Protein AF-A0A316UK59-F1 (afdb_monomer)

Organism: NCBI:txid1569628

Foldseek 3Di:
DDDDDDDDDDDPDDPPPPVVVVVVVVVVVVVVVVVVVVVVVVVVVVVPPPPPVPPPPPPDDPDDPPDPPVVVVVCPPPNDDLVPDDPVVNVVVVVVVVVVVVVVVVPCPPPVPPVVVVVVVVVVVVVVVVVVVVVVVVVVVVVVVVVVLVVVLVVVVVVVVVLVVLLVVLVVLCVVLLVCLPDLDADAPLSNSDLFRPDDPPDDDDLDLVRNCCNLVVDPPPPPPSNPVVVVVVVVVVVVVVVVVDPDDDPPDDDVSVVSLVVQLVCLVLVPVCPRSSLVSHPPPDDRNVVVNVSSVSNNVSSVVVVVVVVVVVVVD

Mean predicted aligned error: 16.03 Å

Structure (mmCIF, N/CA/C/O backbone):
data_AF-A0A316UK59-F1
#
_entry.id   AF-A0A316UK59-F1
#
loop_
_atom_site.group_PDB
_atom_site.id
_atom_site.type_symbol
_atom_site.label_atom_id
_atom_site.label_alt_id
_atom_site.label_comp_id
_atom_site.label_asym_id
_atom_site.label_entity_id
_atom_site.label_seq_id
_atom_site.pdbx_PDB_ins_code
_atom_site.Cartn_x
_atom_site.Cartn_y
_atom_site.Cartn_z
_atom_site.occupancy
_atom_site.B_iso_or_equiv
_atom_site.auth_seq_id
_atom_site.auth_comp_id
_atom_site.auth_asym_id
_atom_site.auth_atom_id
_atom_site.pdbx_PDB_model_num
ATOM 1 N N . MET A 1 1 ? -27.778 58.509 24.818 1.00 43.69 1 MET A N 1
ATOM 2 C CA . MET A 1 1 ? -26.497 58.123 24.191 1.00 43.69 1 MET A CA 1
ATOM 3 C C . MET A 1 1 ? -26.645 56.692 23.715 1.00 43.69 1 MET A C 1
ATOM 5 O O . MET A 1 1 ? -26.767 55.806 24.546 1.00 43.69 1 MET A O 1
ATOM 9 N N . ALA A 1 2 ? -26.766 56.503 22.404 1.00 38.41 2 ALA A N 1
ATOM 10 C CA . ALA A 1 2 ? -26.941 55.204 21.762 1.00 38.41 2 ALA A CA 1
ATOM 11 C C . ALA A 1 2 ? -25.677 54.894 20.944 1.00 38.41 2 ALA A C 1
ATOM 13 O O . ALA A 1 2 ? -25.199 55.801 20.259 1.00 38.41 2 ALA A O 1
ATOM 14 N N . PRO A 1 3 ? -25.123 53.672 20.998 1.00 61.72 3 PRO A N 1
ATOM 15 C CA . PRO A 1 3 ? -24.077 53.264 20.075 1.00 61.72 3 PRO A CA 1
ATOM 16 C C . PRO A 1 3 ? -24.707 52.750 18.774 1.00 61.72 3 PRO A C 1
ATOM 18 O O . PRO A 1 3 ? -25.515 51.820 18.778 1.00 61.72 3 PRO A O 1
ATOM 21 N N . GLY A 1 4 ? -24.343 53.401 17.670 1.00 55.62 4 GLY A N 1
ATOM 22 C CA . GLY A 1 4 ? -24.666 52.976 16.315 1.00 55.62 4 GLY A CA 1
ATOM 23 C C . GLY A 1 4 ? -23.788 51.807 15.880 1.00 55.62 4 GLY A C 1
ATOM 24 O O . GLY A 1 4 ? -22.581 51.811 16.113 1.00 55.62 4 GLY A O 1
ATOM 25 N N . TRP A 1 5 ? -24.406 50.828 15.227 1.00 55.69 5 TRP A N 1
ATOM 26 C CA . TRP A 1 5 ? -23.715 49.769 14.505 1.00 55.69 5 TRP A CA 1
ATOM 27 C C . TRP A 1 5 ? -23.866 50.047 13.014 1.00 55.69 5 TRP A C 1
ATOM 29 O O . TRP A 1 5 ? -24.975 50.058 12.481 1.00 55.69 5 TRP A O 1
ATOM 39 N N . SER A 1 6 ? -22.731 50.361 12.394 1.00 60.12 6 SER A N 1
ATOM 40 C CA . SER A 1 6 ? -22.579 50.596 10.964 1.00 60.12 6 SER A CA 1
ATOM 41 C C . SER A 1 6 ? -22.596 49.267 10.219 1.00 60.12 6 SER A C 1
ATOM 43 O O . SER A 1 6 ? -21.835 48.357 10.536 1.00 60.12 6 SER A O 1
ATOM 45 N N . THR A 1 7 ? -23.474 49.203 9.231 1.00 61.53 7 THR A N 1
ATOM 46 C CA . THR A 1 7 ? -23.546 48.244 8.125 1.00 61.53 7 THR A CA 1
ATOM 47 C C . THR A 1 7 ? -22.443 48.467 7.075 1.00 61.53 7 THR A C 1
ATOM 49 O O . THR A 1 7 ? -21.869 49.556 7.041 1.00 61.53 7 THR A O 1
ATOM 52 N N . TYR A 1 8 ? -22.307 47.468 6.186 1.00 47.91 8 TYR A N 1
ATOM 53 C CA . TYR A 1 8 ? -21.454 47.266 4.988 1.00 47.91 8 TYR A CA 1
ATOM 54 C C . TYR A 1 8 ? -20.216 46.382 5.222 1.00 47.91 8 TYR A C 1
ATOM 56 O O . TYR A 1 8 ? -19.376 46.731 6.046 1.00 47.91 8 TYR A O 1
ATOM 64 N N . ASP A 1 9 ? -20.188 45.122 4.751 1.00 52.44 9 ASP A N 1
ATOM 65 C CA . ASP A 1 9 ? -20.147 44.568 3.362 1.00 52.44 9 ASP A CA 1
ATOM 66 C C . ASP A 1 9 ? -18.820 44.855 2.641 1.00 52.44 9 ASP A C 1
ATOM 68 O O . ASP A 1 9 ? -18.338 45.975 2.745 1.00 52.44 9 ASP A O 1
ATOM 72 N N . GLU A 1 10 ? -18.322 43.847 1.895 1.00 52.25 10 GLU A N 1
ATOM 73 C CA . GLU A 1 10 ? -16.993 43.670 1.235 1.00 52.25 10 GLU A CA 1
ATOM 74 C C . GLU A 1 10 ? -16.093 42.701 2.052 1.00 52.25 10 GLU A C 1
ATOM 76 O O . GLU A 1 10 ? -15.763 42.969 3.199 1.00 52.25 10 GLU A O 1
ATOM 81 N N . ASP A 1 11 ? -15.721 41.481 1.640 1.00 47.41 11 ASP A N 1
ATOM 82 C CA . ASP A 1 11 ? -15.449 40.945 0.307 1.00 47.41 11 ASP A CA 1
ATOM 83 C C . ASP A 1 11 ? -15.696 39.423 0.234 1.00 47.41 11 ASP A C 1
ATOM 85 O O . ASP A 1 11 ? -14.975 38.607 0.814 1.00 47.41 11 ASP A O 1
ATOM 89 N N . TYR A 1 12 ? -16.703 39.036 -0.548 1.00 52.56 12 TYR A N 1
ATOM 90 C CA . TYR A 1 12 ? -16.867 37.696 -1.110 1.00 52.56 12 TYR A CA 1
ATOM 91 C C . TYR A 1 12 ? -16.203 37.703 -2.494 1.00 52.56 12 TYR A C 1
ATOM 93 O O . TYR A 1 12 ? -16.750 3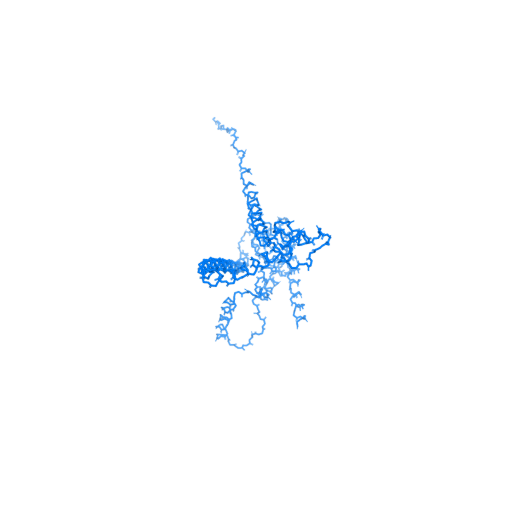8.321 -3.403 1.00 52.56 12 TYR A O 1
ATOM 101 N N . ASN A 1 13 ? -15.032 37.070 -2.650 1.00 54.00 13 ASN A N 1
ATOM 102 C CA . ASN A 1 13 ? -14.543 36.439 -3.895 1.00 54.00 13 ASN A CA 1
ATOM 103 C C . ASN A 1 13 ? -13.050 36.084 -3.783 1.00 54.00 13 ASN A C 1
ATOM 105 O O . ASN A 1 13 ? -12.191 36.840 -4.232 1.00 54.00 13 ASN A O 1
ATOM 109 N N . ASN A 1 14 ? -12.719 34.905 -3.247 1.00 49.25 14 ASN A N 1
ATOM 110 C CA . ASN A 1 14 ? -11.379 34.340 -3.453 1.00 49.25 14 ASN A CA 1
ATOM 111 C C . ASN A 1 14 ? -11.358 32.810 -3.627 1.00 49.25 14 ASN A C 1
ATOM 113 O O . ASN A 1 14 ? -10.350 32.172 -3.345 1.00 49.25 14 ASN A O 1
ATOM 117 N N . ASP A 1 15 ? -12.446 32.221 -4.135 1.00 51.56 15 ASP A N 1
ATOM 118 C CA . ASP A 1 15 ? -12.565 30.761 -4.295 1.00 51.56 15 ASP A CA 1
ATOM 119 C C . ASP A 1 15 ? -12.309 30.255 -5.727 1.00 51.56 15 ASP A C 1
ATOM 121 O O . ASP A 1 15 ? -12.510 29.079 -6.010 1.00 51.56 15 ASP A O 1
ATOM 125 N N . ASN A 1 16 ? -11.829 31.100 -6.651 1.00 49.78 16 ASN A N 1
ATOM 126 C CA . ASN A 1 16 ? -11.678 30.711 -8.065 1.00 49.78 16 ASN A CA 1
ATOM 127 C C . ASN A 1 16 ? -10.227 30.645 -8.583 1.00 49.78 16 ASN A C 1
ATOM 129 O O . ASN A 1 16 ? -10.006 30.567 -9.790 1.00 49.78 16 ASN A O 1
ATOM 133 N N . VAL A 1 17 ? -9.220 30.677 -7.700 1.00 52.69 17 VAL A N 1
ATOM 134 C CA . VAL A 1 17 ? -7.795 30.639 -8.106 1.00 52.69 17 VAL A CA 1
ATOM 135 C C . VAL A 1 17 ? -7.166 29.242 -7.954 1.00 52.69 17 VAL A C 1
ATOM 137 O O . VAL A 1 17 ? -6.134 28.965 -8.564 1.00 52.69 17 VAL A O 1
ATOM 140 N N . LEU A 1 18 ? -7.801 28.315 -7.229 1.00 50.12 18 LEU A N 1
ATOM 141 C CA . LEU A 1 18 ? -7.221 26.995 -6.933 1.00 50.12 18 LEU A CA 1
ATOM 142 C C . LEU A 1 18 ? -7.521 25.881 -7.962 1.00 50.12 18 LEU A C 1
ATOM 144 O O . LEU A 1 18 ? -6.820 24.878 -7.946 1.00 50.12 18 LEU A O 1
ATOM 148 N N . ASP A 1 19 ? -8.451 26.061 -8.912 1.00 53.50 19 ASP A N 1
ATOM 149 C CA . ASP A 1 19 ? -8.828 25.010 -9.894 1.00 53.50 19 ASP A CA 1
ATOM 150 C C . ASP A 1 19 ? -8.027 25.051 -11.223 1.00 53.50 19 ASP A C 1
ATOM 152 O O . ASP A 1 19 ? -8.185 24.218 -12.117 1.00 53.50 19 ASP A O 1
ATOM 156 N N . THR A 1 20 ? -7.131 26.027 -11.401 1.00 53.44 20 THR A N 1
ATOM 157 C CA . THR A 1 20 ? -6.289 26.095 -12.617 1.00 53.44 20 THR A CA 1
ATOM 158 C C . THR A 1 20 ? -4.987 25.304 -12.493 1.00 53.44 20 THR A C 1
ATOM 160 O O . THR A 1 20 ? -4.420 24.900 -13.509 1.00 53.44 20 THR A O 1
ATOM 163 N N . SER A 1 21 ? -4.510 25.025 -11.276 1.00 57.25 21 SER A N 1
ATOM 164 C CA . SER A 1 21 ? -3.251 24.299 -11.064 1.00 57.25 21 SER A CA 1
ATOM 165 C C . SER A 1 21 ? -3.384 22.804 -11.374 1.00 57.25 21 SER A C 1
ATOM 167 O O . SER A 1 21 ? -2.486 22.235 -11.993 1.00 57.25 21 SER A O 1
ATOM 169 N N . GLU A 1 22 ? -4.520 22.182 -11.043 1.00 55.44 22 GLU A N 1
ATOM 170 C CA . GLU A 1 22 ? -4.776 20.764 -11.328 1.00 55.44 22 GLU A CA 1
ATOM 171 C C . GLU A 1 22 ? -5.062 20.511 -12.816 1.00 55.44 22 GLU A C 1
ATOM 173 O O . GLU A 1 22 ? -4.532 19.557 -13.392 1.00 55.44 22 GLU A O 1
ATOM 178 N N . ARG A 1 23 ? -5.790 21.417 -13.491 1.00 55.34 23 ARG A N 1
ATOM 179 C CA . ARG A 1 23 ? -5.943 21.362 -14.959 1.00 55.34 23 ARG A CA 1
ATOM 180 C C . ARG A 1 23 ? -4.606 21.528 -15.689 1.00 55.34 23 ARG A C 1
ATOM 182 O O . ARG A 1 23 ? -4.360 20.829 -16.671 1.00 55.34 23 ARG A O 1
ATOM 189 N N . ASN A 1 24 ? -3.719 22.392 -15.193 1.00 56.94 24 ASN A N 1
ATOM 190 C CA . ASN A 1 24 ? -2.382 22.558 -15.767 1.00 56.94 24 ASN A CA 1
ATOM 191 C C . ASN A 1 24 ? -1.478 21.342 -15.509 1.00 56.94 24 ASN A C 1
ATOM 193 O O . ASN A 1 24 ? -0.683 20.990 -16.376 1.00 56.94 24 ASN A O 1
ATOM 197 N N . ALA A 1 25 ? -1.618 20.660 -14.368 1.00 59.72 25 ALA A N 1
ATOM 198 C CA . ALA A 1 25 ? -0.857 19.445 -14.075 1.00 59.72 25 ALA A CA 1
ATOM 199 C C . ALA A 1 25 ? -1.247 18.280 -15.002 1.00 59.72 25 ALA A C 1
ATOM 201 O O . ALA A 1 25 ? -0.368 17.630 -15.564 1.00 59.72 25 ALA A O 1
ATOM 202 N N . ALA A 1 26 ? -2.546 18.074 -15.249 1.00 62.41 26 ALA A N 1
ATOM 203 C CA . ALA A 1 26 ? -3.018 17.068 -16.206 1.00 62.41 26 ALA A CA 1
ATOM 204 C C . ALA A 1 26 ? -2.616 17.399 -17.659 1.00 62.41 26 ALA A C 1
ATOM 206 O O . ALA A 1 26 ? -2.303 16.501 -18.446 1.00 62.41 26 ALA A O 1
ATOM 207 N N . SER A 1 27 ? -2.568 18.690 -18.013 1.00 67.31 27 SER A N 1
ATOM 208 C CA . SER A 1 27 ? -2.080 19.150 -19.321 1.00 67.31 27 SER A CA 1
ATOM 209 C C . SER A 1 27 ? -0.564 18.980 -19.494 1.00 67.31 27 SER A C 1
ATOM 211 O O . SER A 1 27 ? -0.098 18.786 -20.615 1.00 67.31 27 SER A O 1
ATOM 213 N N . LEU A 1 28 ? 0.217 19.066 -18.414 1.00 64.44 28 LEU A N 1
ATOM 214 C CA . LEU A 1 28 ? 1.668 18.860 -18.455 1.00 64.44 28 LEU A CA 1
ATOM 215 C C . LEU A 1 28 ? 2.033 17.379 -18.585 1.00 64.44 28 LEU A C 1
ATOM 217 O O . LEU A 1 28 ? 2.977 17.059 -19.306 1.00 64.44 28 LEU A O 1
ATOM 221 N N . ASP A 1 29 ? 1.273 16.486 -17.949 1.00 71.06 29 ASP A N 1
ATOM 222 C CA . ASP A 1 29 ? 1.475 15.036 -18.073 1.00 71.06 29 ASP A CA 1
ATOM 223 C C . ASP A 1 29 ? 1.153 14.554 -19.497 1.00 71.06 29 ASP A C 1
ATOM 225 O O . ASP A 1 29 ? 1.938 13.835 -20.112 1.00 71.06 29 ASP A O 1
ATOM 229 N N . THR A 1 30 ? 0.066 15.060 -20.091 1.00 74.31 30 THR A N 1
ATOM 230 C CA . THR A 1 30 ? -0.281 14.771 -21.496 1.00 74.31 30 THR A CA 1
ATOM 231 C C . THR A 1 30 ? 0.731 15.344 -22.490 1.00 74.31 30 THR A C 1
ATOM 233 O O . THR A 1 30 ? 1.074 14.668 -23.459 1.00 74.31 30 THR A O 1
ATOM 236 N N . ALA A 1 31 ? 1.279 16.539 -22.245 1.00 77.25 31 ALA A N 1
ATOM 237 C CA . ALA A 1 31 ? 2.338 17.104 -23.086 1.00 77.25 31 ALA A CA 1
ATOM 238 C C . ALA A 1 31 ? 3.659 16.317 -22.986 1.00 77.25 31 ALA A C 1
ATOM 240 O O . ALA A 1 31 ? 4.376 16.177 -23.982 1.00 77.25 31 ALA A O 1
ATOM 241 N N . HIS A 1 32 ? 3.987 15.782 -21.806 1.00 78.00 32 HIS A N 1
ATOM 242 C CA . HIS A 1 32 ? 5.153 14.918 -21.630 1.00 78.00 32 HIS A CA 1
ATOM 243 C C . HIS A 1 32 ? 4.977 13.559 -22.310 1.00 78.00 32 HIS A C 1
ATOM 245 O O . HIS A 1 32 ? 5.917 13.090 -22.960 1.00 78.00 32 HIS A O 1
ATOM 251 N N . ASP A 1 33 ? 3.784 12.970 -22.225 1.00 83.00 33 ASP A N 1
ATOM 252 C CA . ASP A 1 33 ? 3.455 11.730 -22.924 1.00 83.00 33 ASP A CA 1
ATOM 253 C C . ASP A 1 33 ? 3.459 11.923 -24.448 1.00 83.00 33 ASP A C 1
ATOM 255 O O . ASP A 1 33 ? 4.047 11.109 -25.159 1.00 83.00 33 ASP A O 1
ATOM 259 N N . GLU A 1 34 ? 2.905 13.018 -24.978 1.00 81.81 34 GLU A N 1
ATOM 260 C CA . GLU A 1 34 ? 2.982 13.325 -26.415 1.00 81.81 34 GLU A CA 1
ATOM 261 C C . GLU A 1 34 ? 4.421 13.547 -26.897 1.00 81.81 34 GLU A C 1
ATOM 263 O O . GLU A 1 34 ? 4.779 13.092 -27.986 1.00 81.81 34 GLU A O 1
ATOM 268 N N . ALA A 1 35 ? 5.266 14.217 -26.105 1.00 83.75 35 ALA A N 1
ATOM 269 C CA . ALA A 1 35 ? 6.679 14.393 -26.434 1.00 83.75 35 ALA A CA 1
ATOM 270 C C . ALA A 1 35 ? 7.422 13.048 -26.455 1.00 83.75 35 ALA A C 1
ATOM 272 O O . ALA A 1 35 ? 8.183 12.783 -27.386 1.00 83.75 35 ALA A O 1
ATOM 273 N N . TYR A 1 36 ? 7.144 12.175 -25.484 1.00 87.69 36 TYR A N 1
ATOM 274 C CA . TYR A 1 36 ? 7.694 10.822 -25.433 1.00 87.69 36 TYR A CA 1
ATOM 275 C C . TYR A 1 36 ? 7.226 9.963 -26.617 1.00 87.69 36 TYR A C 1
ATOM 277 O O . TYR A 1 36 ? 8.029 9.260 -27.230 1.00 87.69 36 TYR A O 1
ATOM 285 N N . TRP A 1 37 ? 5.946 10.040 -26.993 1.00 84.81 37 TRP A N 1
ATOM 286 C CA . TRP A 1 37 ? 5.419 9.338 -28.165 1.00 84.81 37 TRP A CA 1
ATOM 287 C C . TRP A 1 37 ? 5.978 9.885 -29.480 1.00 84.81 37 TRP A C 1
ATOM 289 O O . TRP A 1 37 ? 6.267 9.093 -30.376 1.00 84.81 37 TRP A O 1
ATOM 299 N N . ARG A 1 38 ? 6.192 11.201 -29.599 1.00 86.88 38 ARG A N 1
ATOM 300 C CA . ARG A 1 38 ? 6.871 11.809 -30.756 1.00 86.88 38 ARG A CA 1
ATOM 301 C C . ARG A 1 38 ? 8.318 11.355 -30.877 1.00 86.88 38 ARG A C 1
ATOM 303 O O . ARG A 1 38 ? 8.730 11.002 -31.975 1.00 86.88 38 ARG A O 1
ATOM 310 N N . GLU A 1 39 ? 9.062 11.329 -29.775 1.00 82.88 39 GLU A N 1
ATOM 311 C CA . GLU A 1 39 ? 10.441 10.827 -29.752 1.00 82.88 39 GLU A CA 1
ATOM 312 C C . GLU A 1 39 ? 10.477 9.342 -30.139 1.00 82.88 39 GLU A C 1
ATOM 314 O O . GLU A 1 39 ? 11.226 8.950 -31.026 1.00 82.88 39 GLU A O 1
ATOM 319 N N . LYS A 1 40 ? 9.568 8.530 -29.587 1.00 84.88 40 LYS A N 1
ATOM 320 C CA . LYS A 1 40 ? 9.468 7.099 -29.900 1.00 84.88 40 LYS A CA 1
ATOM 321 C C . LYS A 1 40 ? 9.057 6.819 -31.351 1.00 84.88 40 LYS A C 1
ATOM 323 O O . LYS A 1 40 ? 9.551 5.867 -31.945 1.00 84.88 40 LYS A O 1
ATOM 328 N N . LEU A 1 41 ? 8.163 7.622 -31.931 1.00 83.81 41 LEU A N 1
ATOM 329 C CA . LEU A 1 41 ? 7.805 7.528 -33.353 1.00 83.81 41 LEU A CA 1
ATOM 330 C C . LEU A 1 41 ? 8.947 7.993 -34.262 1.00 83.81 41 LEU A C 1
ATOM 332 O O . LEU A 1 41 ? 9.119 7.437 -35.342 1.00 83.81 41 LEU A O 1
ATOM 336 N N . HIS A 1 42 ? 9.734 8.978 -33.830 1.00 79.44 42 HIS A N 1
ATOM 337 C CA . HIS A 1 42 ? 10.908 9.435 -34.564 1.00 79.44 42 HIS A CA 1
ATOM 338 C C . HIS A 1 42 ? 12.043 8.396 -34.532 1.00 79.44 42 HIS A C 1
ATOM 340 O O . HIS A 1 42 ? 12.673 8.166 -35.560 1.00 79.44 42 HIS A O 1
ATOM 346 N N . ASP A 1 43 ? 12.247 7.711 -33.403 1.00 78.88 43 ASP A N 1
ATOM 347 C CA . ASP A 1 43 ? 13.195 6.592 -33.286 1.00 78.88 43 ASP A CA 1
ATOM 348 C C . ASP A 1 43 ? 12.777 5.397 -34.157 1.00 78.88 43 ASP A C 1
ATOM 350 O O . ASP A 1 43 ? 13.602 4.830 -34.870 1.00 78.88 43 ASP A O 1
ATOM 354 N N . LEU A 1 44 ? 11.483 5.052 -34.173 1.00 74.94 44 LEU A N 1
ATOM 355 C CA . LEU A 1 44 ? 10.964 3.998 -35.053 1.00 74.94 44 LEU A CA 1
ATOM 356 C C . LEU A 1 44 ? 11.063 4.374 -36.540 1.00 74.94 44 LEU A C 1
ATOM 358 O O . LEU A 1 44 ? 11.264 3.500 -37.374 1.00 74.94 44 LEU A O 1
ATOM 362 N N . GLY A 1 45 ? 10.945 5.663 -36.874 1.00 66.31 45 GLY A N 1
ATOM 363 C CA . GLY A 1 45 ? 11.130 6.162 -38.238 1.00 66.31 45 GLY A CA 1
ATOM 364 C C . GLY A 1 45 ? 12.592 6.189 -38.692 1.00 66.31 45 GLY A C 1
ATOM 365 O O . GLY A 1 45 ? 12.854 5.965 -39.867 1.00 66.31 45 GLY A O 1
ATOM 366 N N . GLN A 1 46 ? 13.546 6.420 -37.782 1.00 62.31 46 GLN A N 1
ATOM 367 C CA . GLN A 1 46 ? 14.976 6.440 -38.115 1.00 62.31 46 GLN A CA 1
ATOM 368 C C . GLN A 1 46 ? 15.604 5.048 -38.246 1.00 62.31 46 GLN A C 1
ATOM 370 O O . GLN A 1 46 ? 16.595 4.904 -38.961 1.00 62.31 46 GLN A O 1
ATOM 375 N N . GLU A 1 47 ? 15.069 4.019 -37.581 1.00 51.94 47 GLU A N 1
ATOM 376 C CA . GLU A 1 47 ? 15.594 2.651 -37.727 1.00 51.94 47 GLU A CA 1
ATOM 377 C C . GLU A 1 47 ? 15.141 1.957 -39.029 1.00 51.94 47 GLU A C 1
ATOM 379 O O . GLU A 1 47 ? 15.817 1.029 -39.478 1.00 51.94 47 GLU A O 1
ATOM 384 N N . ASP A 1 48 ? 14.081 2.450 -39.683 1.00 48.97 48 ASP A N 1
ATOM 385 C CA . ASP A 1 48 ? 13.586 1.957 -40.981 1.00 48.97 48 ASP A CA 1
ATOM 386 C C . ASP A 1 48 ? 14.093 2.759 -42.201 1.00 48.97 48 ASP A C 1
ATOM 388 O O . ASP A 1 48 ? 13.731 2.446 -43.337 1.00 48.97 48 ASP A O 1
ATOM 392 N N . ASP A 1 49 ? 15.047 3.684 -42.021 1.00 50.56 49 ASP A N 1
ATOM 393 C CA . ASP A 1 49 ? 15.879 4.233 -43.112 1.00 50.56 49 ASP A CA 1
ATOM 394 C C . ASP A 1 49 ? 16.900 3.190 -43.645 1.00 50.56 49 ASP A C 1
ATOM 396 O O . ASP A 1 49 ? 18.007 3.508 -44.089 1.00 50.56 49 ASP A O 1
ATOM 400 N N . ILE A 1 50 ? 16.524 1.905 -43.653 1.00 49.34 50 ILE A N 1
ATOM 401 C CA . ILE A 1 50 ? 17.054 0.922 -44.599 1.00 49.34 50 ILE A CA 1
ATOM 402 C C . ILE A 1 50 ? 16.513 1.321 -45.974 1.00 49.34 50 ILE A C 1
ATOM 404 O O . ILE A 1 50 ? 15.461 0.866 -46.414 1.00 49.34 50 ILE A O 1
ATOM 408 N N . ASP A 1 51 ? 17.240 2.231 -46.624 1.00 50.03 51 ASP A N 1
ATOM 409 C CA . ASP A 1 51 ? 17.239 2.512 -48.060 1.00 50.03 51 ASP A CA 1
ATOM 410 C C . ASP A 1 51 ? 15.931 2.148 -48.790 1.00 50.03 51 ASP A C 1
ATOM 412 O O . ASP A 1 51 ? 15.874 1.220 -49.612 1.00 50.03 51 ASP A O 1
ATOM 416 N N . GLY A 1 52 ? 14.885 2.956 -48.572 1.00 49.00 52 GLY A N 1
ATOM 417 C CA . GLY A 1 52 ? 13.653 2.957 -49.375 1.00 49.00 52 GLY A CA 1
ATOM 418 C C . GLY A 1 52 ? 13.892 3.149 -50.885 1.00 49.00 52 GLY A C 1
ATOM 419 O O . GLY A 1 52 ? 12.980 2.990 -51.694 1.00 49.00 52 GLY A O 1
ATOM 420 N N . THR A 1 53 ? 15.134 3.407 -51.291 1.00 49.94 53 THR A N 1
ATOM 421 C CA . THR A 1 53 ? 15.599 3.464 -52.679 1.00 49.94 53 THR A CA 1
ATOM 422 C C . THR A 1 53 ? 15.797 2.083 -53.325 1.00 49.94 53 THR A C 1
ATOM 424 O O . THR A 1 53 ? 15.940 2.009 -54.542 1.00 49.94 53 THR A O 1
ATOM 427 N N . THR A 1 54 ? 15.794 0.967 -52.579 1.00 53.50 54 THR A N 1
ATOM 428 C CA . THR A 1 54 ? 16.101 -0.359 -53.170 1.00 53.50 54 THR A CA 1
ATOM 429 C C . THR A 1 54 ? 14.932 -1.333 -53.291 1.00 53.50 54 THR A C 1
ATOM 431 O O . THR A 1 54 ? 15.041 -2.292 -54.058 1.00 53.50 54 THR A O 1
ATOM 434 N N . ARG A 1 55 ? 13.788 -1.100 -52.631 1.00 47.62 55 ARG A N 1
ATOM 435 C CA . ARG A 1 55 ? 12.676 -2.076 -52.644 1.00 47.62 55 ARG A CA 1
ATOM 436 C C . ARG A 1 55 ? 11.514 -1.753 -53.589 1.00 47.62 55 ARG A C 1
ATOM 438 O O . ARG A 1 55 ? 10.757 -2.662 -53.912 1.00 47.62 55 ARG A O 1
ATOM 445 N N . SER A 1 56 ? 11.411 -0.520 -54.096 1.00 48.25 56 SER A N 1
ATOM 446 C CA . SER A 1 56 ? 10.333 -0.106 -55.020 1.00 48.25 56 SER A CA 1
ATOM 447 C C . SER A 1 56 ? 10.713 -0.156 -56.515 1.00 48.25 56 SER A C 1
ATOM 449 O O . SER A 1 56 ? 9.884 0.099 -57.380 1.00 48.25 56 SER A O 1
ATOM 451 N N . ALA A 1 57 ? 11.954 -0.525 -56.854 1.00 50.94 57 ALA A N 1
ATOM 452 C CA . ALA A 1 57 ? 12.420 -0.591 -58.248 1.00 50.94 57 ALA A CA 1
ATOM 453 C C . ALA A 1 57 ? 12.346 -1.997 -58.883 1.00 50.94 57 ALA A C 1
ATOM 455 O O . ALA A 1 57 ? 12.699 -2.159 -60.046 1.00 50.94 57 ALA A O 1
ATOM 456 N N . TYR A 1 58 ? 11.902 -3.024 -58.147 1.00 50.78 58 TYR A N 1
ATOM 457 C CA . TYR A 1 58 ? 11.959 -4.424 -58.606 1.00 50.78 58 TYR A CA 1
ATOM 458 C C . TYR A 1 58 ? 10.628 -5.017 -59.089 1.00 50.78 58 TYR A C 1
ATOM 460 O O . TYR A 1 58 ? 10.589 -6.196 -59.433 1.00 50.78 58 TYR A O 1
ATOM 468 N N . LEU A 1 59 ? 9.543 -4.236 -59.138 1.00 52.19 59 LEU A N 1
ATOM 469 C CA . LEU A 1 59 ? 8.215 -4.750 -59.517 1.00 52.19 59 LEU A CA 1
ATOM 470 C C . LEU A 1 59 ? 7.631 -4.166 -60.812 1.00 52.19 59 LEU A C 1
ATOM 472 O O . LEU A 1 59 ? 6.580 -4.623 -61.249 1.00 52.19 59 LEU A O 1
ATOM 476 N N . HIS A 1 60 ? 8.329 -3.242 -61.477 1.00 47.34 60 HIS A N 1
ATOM 477 C CA . HIS A 1 60 ? 7.908 -2.700 -62.772 1.00 47.34 60 HIS A CA 1
ATOM 478 C C . HIS A 1 60 ? 9.088 -2.531 -63.736 1.00 47.34 60 HIS A C 1
ATOM 480 O O . HIS A 1 60 ? 9.443 -1.413 -64.082 1.00 47.34 60 HIS A O 1
ATOM 486 N N . ASP A 1 61 ? 9.682 -3.634 -64.193 1.00 44.50 61 ASP A N 1
ATOM 487 C CA . ASP A 1 61 ? 10.175 -3.680 -65.575 1.00 44.50 61 ASP A CA 1
ATOM 488 C C . ASP A 1 61 ? 10.232 -5.128 -66.071 1.00 44.50 61 ASP A C 1
ATOM 490 O O . ASP A 1 61 ? 11.047 -5.953 -65.644 1.00 44.50 61 ASP A O 1
ATOM 494 N N . GLY A 1 62 ? 9.274 -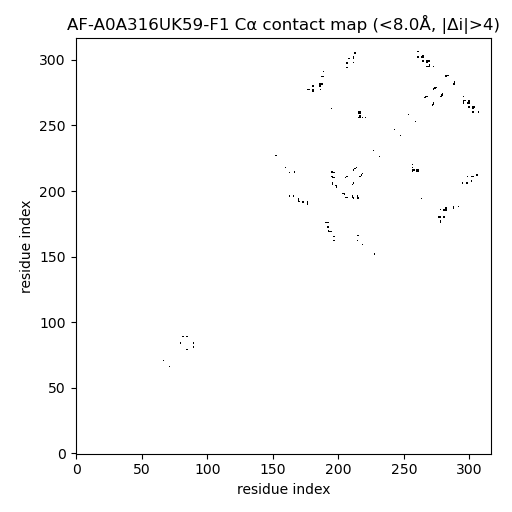5.464 -66.926 1.00 51.38 62 GLY A N 1
ATOM 495 C CA . GLY A 1 62 ? 9.170 -6.768 -67.546 1.00 51.38 62 GLY A CA 1
ATOM 496 C C . GLY A 1 62 ? 10.257 -6.940 -68.599 1.00 51.38 62 GLY A C 1
ATOM 497 O O . GLY A 1 62 ? 10.147 -6.411 -69.695 1.00 51.38 62 GLY A O 1
ATOM 498 N N . GLY A 1 63 ? 11.241 -7.782 -68.287 1.00 51.72 63 GLY A N 1
ATOM 499 C CA . GLY A 1 63 ? 11.939 -8.592 -69.285 1.00 51.72 63 GLY A CA 1
ATOM 500 C C . GLY A 1 63 ? 13.176 -7.975 -69.936 1.00 51.72 63 GLY A C 1
ATOM 501 O O . GLY A 1 63 ? 13.112 -7.574 -71.089 1.00 51.72 63 GLY A O 1
ATOM 502 N N . SER A 1 64 ? 14.328 -8.023 -69.249 1.00 54.72 64 SER A N 1
ATOM 503 C CA . SER A 1 64 ? 15.669 -8.308 -69.839 1.00 54.72 64 SER A CA 1
ATOM 504 C C . SER A 1 64 ? 16.834 -8.195 -68.829 1.00 54.72 64 SER A C 1
ATOM 506 O O . SER A 1 64 ? 17.953 -7.818 -69.175 1.00 54.72 64 SER A O 1
ATOM 508 N N . SER A 1 65 ? 16.625 -8.517 -67.549 1.00 52.84 65 SER A N 1
ATOM 509 C CA . SER A 1 65 ? 17.592 -8.222 -66.473 1.00 52.84 65 SER A CA 1
ATOM 510 C C . SER A 1 65 ? 18.318 -9.441 -65.882 1.00 52.84 65 SER A C 1
ATOM 512 O O . SER A 1 65 ? 18.791 -9.389 -64.751 1.00 52.84 65 SER A O 1
ATOM 514 N N . ALA A 1 66 ? 18.487 -10.526 -66.645 1.00 57.34 66 ALA A N 1
ATOM 515 C CA . ALA A 1 66 ? 19.350 -11.652 -66.250 1.00 57.34 66 ALA A CA 1
ATOM 516 C C . ALA A 1 66 ? 20.684 -11.702 -67.016 1.00 57.34 66 ALA A C 1
ATOM 518 O O . ALA A 1 66 ? 21.357 -12.731 -67.035 1.00 57.34 66 ALA A O 1
ATOM 519 N N . LEU A 1 67 ? 21.097 -10.598 -67.643 1.00 54.25 67 LEU A N 1
ATOM 520 C CA . LEU A 1 67 ? 22.459 -10.465 -68.149 1.00 54.25 67 LEU A CA 1
ATOM 521 C C . LEU A 1 67 ? 23.298 -9.745 -67.085 1.00 54.25 67 LEU A C 1
ATOM 523 O O . LEU A 1 67 ? 22.973 -8.614 -66.723 1.00 54.25 67 LEU A O 1
ATOM 527 N N . PRO A 1 68 ? 24.364 -10.372 -66.548 1.00 55.69 68 PRO A N 1
ATOM 528 C CA . PRO A 1 68 ? 25.248 -9.740 -65.575 1.00 55.69 68 PRO A CA 1
ATOM 529 C C . PRO A 1 68 ? 25.663 -8.340 -66.038 1.00 55.69 68 PRO A C 1
ATOM 531 O O . PRO A 1 68 ? 26.052 -8.181 -67.190 1.00 55.69 68 PRO A O 1
ATOM 534 N N . ARG A 1 69 ? 25.646 -7.344 -65.142 1.00 57.81 69 ARG A N 1
ATOM 535 C CA . ARG A 1 69 ? 25.876 -5.906 -65.432 1.00 57.81 69 ARG A CA 1
ATOM 536 C C . ARG A 1 69 ? 27.083 -5.613 -66.346 1.00 57.81 69 ARG A C 1
ATOM 538 O O . ARG A 1 69 ? 27.059 -4.686 -67.145 1.00 57.81 69 ARG A O 1
ATOM 545 N N . ARG A 1 70 ? 28.118 -6.461 -66.285 1.00 54.00 70 ARG A N 1
ATOM 546 C CA . ARG A 1 70 ? 29.302 -6.431 -67.169 1.00 54.00 70 ARG A CA 1
ATOM 547 C C . ARG A 1 70 ? 29.014 -6.664 -68.665 1.00 54.00 70 ARG A C 1
ATOM 549 O O . ARG A 1 70 ? 29.863 -6.336 -69.479 1.00 54.00 70 ARG A O 1
ATOM 556 N N . TRP A 1 71 ? 27.886 -7.274 -69.020 1.00 55.56 71 TRP A N 1
ATOM 557 C CA . TRP A 1 71 ? 27.484 -7.583 -70.399 1.00 55.56 71 TRP A CA 1
ATOM 558 C C . TRP A 1 71 ? 26.480 -6.556 -70.932 1.00 55.56 71 TRP A C 1
ATOM 560 O O . TRP A 1 71 ? 26.471 -6.304 -72.128 1.00 55.56 71 TRP A O 1
ATOM 570 N N . GLN A 1 72 ? 25.712 -5.899 -70.055 1.00 60.50 72 GLN A N 1
ATOM 571 C CA . GLN A 1 72 ? 24.860 -4.765 -70.438 1.00 60.50 72 GLN A CA 1
ATOM 572 C C . GLN A 1 72 ? 25.687 -3.524 -70.820 1.00 60.50 72 GLN A C 1
ATOM 574 O O . GLN A 1 72 ? 25.360 -2.856 -71.788 1.00 60.50 72 GLN A O 1
ATOM 579 N N . GLN A 1 73 ? 26.808 -3.255 -70.138 1.00 55.94 73 GLN A N 1
ATOM 580 C CA . GLN A 1 73 ? 27.688 -2.121 -70.480 1.00 55.94 73 GLN A CA 1
ATOM 581 C C . GLN A 1 73 ? 28.582 -2.346 -71.709 1.00 55.94 73 GLN A C 1
ATOM 583 O O . GLN A 1 73 ? 29.207 -1.406 -72.188 1.00 55.94 73 GLN A O 1
ATOM 588 N N . ALA A 1 74 ? 28.680 -3.574 -72.223 1.00 55.44 74 ALA A N 1
ATOM 589 C CA . ALA A 1 74 ? 29.554 -3.862 -73.360 1.00 55.44 74 ALA A CA 1
ATOM 590 C C . ALA A 1 74 ? 28.966 -3.403 -74.710 1.00 55.44 74 ALA A C 1
ATOM 592 O O . ALA A 1 74 ? 29.700 -3.360 -75.690 1.00 55.44 74 ALA A O 1
ATOM 593 N N . GLY A 1 75 ? 27.671 -3.065 -74.765 1.00 52.59 75 GLY A N 1
ATOM 594 C CA . GLY A 1 75 ? 26.994 -2.619 -75.989 1.00 52.59 75 GLY A CA 1
ATOM 595 C C . GLY A 1 75 ? 27.008 -1.106 -76.234 1.00 52.59 75 GLY A C 1
ATOM 596 O O . GLY A 1 75 ? 26.624 -0.676 -77.315 1.00 52.59 75 GLY A O 1
ATOM 597 N N . GLU A 1 76 ? 27.448 -0.301 -75.261 1.00 51.66 76 GLU A N 1
ATOM 598 C CA . GLU A 1 76 ? 27.342 1.170 -75.296 1.00 51.66 76 GLU A CA 1
ATOM 599 C C . GLU A 1 76 ? 28.712 1.871 -75.351 1.00 51.66 76 GLU A C 1
ATOM 601 O O . GLU A 1 76 ? 28.852 3.041 -75.011 1.00 51.66 76 GLU A O 1
ATOM 606 N N . LEU A 1 77 ? 29.753 1.155 -75.775 1.00 55.31 77 LEU A N 1
ATOM 607 C CA . LEU A 1 77 ? 31.032 1.762 -76.133 1.00 55.31 77 LEU A CA 1
ATOM 608 C C . LEU A 1 77 ? 31.092 1.872 -77.663 1.00 55.31 77 LEU A C 1
ATOM 610 O O . LEU A 1 77 ? 31.290 0.891 -78.375 1.00 55.31 77 LEU A O 1
ATOM 614 N N . ASP A 1 78 ? 30.832 3.098 -78.120 1.00 56.59 78 ASP A N 1
ATOM 615 C CA . ASP A 1 78 ? 30.972 3.662 -79.472 1.00 56.59 78 ASP A CA 1
ATOM 616 C C . ASP A 1 78 ? 29.976 3.273 -80.570 1.00 56.59 78 ASP A C 1
ATOM 618 O O . ASP A 1 78 ? 30.094 3.767 -81.693 1.00 56.59 78 ASP A O 1
ATOM 622 N N . GLY A 1 79 ? 28.957 2.456 -80.288 1.00 60.03 79 GLY A N 1
ATOM 623 C CA . GLY A 1 79 ? 27.856 2.210 -81.237 1.00 60.03 79 GLY A CA 1
ATOM 624 C C . GLY A 1 79 ? 28.280 1.584 -82.578 1.00 60.03 79 GLY A C 1
ATOM 625 O O . GLY A 1 79 ? 27.469 1.484 -83.501 1.00 60.03 79 GLY A O 1
ATOM 626 N N . ARG A 1 80 ? 29.538 1.140 -82.708 1.00 66.00 80 ARG A N 1
ATOM 627 C CA . ARG A 1 80 ? 30.043 0.437 -83.889 1.00 66.00 80 ARG A CA 1
ATOM 628 C C . ARG A 1 80 ? 29.689 -1.036 -83.763 1.00 66.00 80 ARG A C 1
ATOM 630 O O . ARG A 1 80 ? 30.361 -1.798 -83.073 1.00 66.00 80 ARG A O 1
ATOM 637 N N . ALA A 1 81 ? 28.605 -1.434 -84.421 1.00 67.94 81 ALA A N 1
ATOM 638 C CA . ALA A 1 81 ? 28.254 -2.842 -84.548 1.00 67.94 81 ALA A CA 1
ATOM 639 C C . ALA A 1 81 ? 29.426 -3.602 -85.214 1.00 67.94 81 ALA A C 1
ATOM 641 O O . ALA A 1 81 ? 29.861 -3.178 -86.289 1.00 67.94 81 ALA A O 1
ATOM 642 N N . PRO A 1 82 ? 29.922 -4.713 -84.630 1.00 70.69 82 PRO A N 1
ATOM 643 C CA . PRO A 1 82 ? 31.055 -5.473 -85.170 1.00 70.69 82 PRO A CA 1
ATOM 644 C C . PRO A 1 82 ? 30.870 -5.900 -86.629 1.00 70.69 82 PRO A C 1
ATOM 646 O O . PRO A 1 82 ? 31.831 -5.985 -87.378 1.00 70.69 82 PRO A O 1
ATOM 649 N N . GLU A 1 83 ? 29.619 -6.106 -87.041 1.00 75.06 83 GLU A N 1
ATOM 650 C CA . GLU A 1 83 ? 29.228 -6.525 -88.391 1.00 75.06 83 GLU A CA 1
ATOM 651 C C . GLU A 1 83 ? 29.448 -5.453 -89.470 1.00 75.06 83 GLU A C 1
ATOM 653 O O . GLU A 1 83 ? 29.351 -5.751 -90.657 1.00 75.06 83 GLU A O 1
ATOM 658 N N . ARG A 1 84 ? 29.715 -4.198 -89.083 1.00 76.38 84 ARG A N 1
ATOM 659 C CA . ARG A 1 84 ? 29.959 -3.084 -90.015 1.00 76.38 84 ARG A CA 1
ATOM 660 C C . ARG A 1 84 ? 31.427 -2.654 -90.091 1.00 76.38 84 ARG A C 1
ATOM 662 O O . ARG A 1 84 ? 31.727 -1.752 -90.868 1.00 76.38 84 ARG A O 1
ATOM 669 N N . MET A 1 85 ? 32.315 -3.259 -89.301 1.00 84.94 85 MET A N 1
ATOM 670 C CA . MET A 1 85 ? 33.753 -2.974 -89.344 1.00 84.94 85 MET A CA 1
ATOM 671 C C . MET A 1 85 ? 34.451 -3.864 -90.371 1.00 84.94 85 MET A C 1
ATOM 673 O O . MET A 1 85 ? 34.138 -5.046 -90.489 1.00 84.94 85 MET A O 1
ATOM 677 N N . GLY A 1 86 ? 35.410 -3.294 -91.102 1.00 89.12 86 GLY A N 1
ATOM 678 C CA . GLY A 1 86 ? 36.318 -4.087 -91.932 1.00 89.12 86 GLY A CA 1
ATOM 679 C C . GLY A 1 86 ? 37.259 -4.931 -91.066 1.00 89.12 86 GLY A C 1
ATOM 680 O O . GLY A 1 86 ? 37.539 -4.571 -89.922 1.00 89.12 86 GLY A O 1
ATOM 681 N N . ASP A 1 87 ? 37.778 -6.032 -91.610 1.00 84.50 87 ASP A N 1
ATOM 682 C CA . ASP A 1 87 ? 38.595 -7.007 -90.866 1.00 84.50 87 ASP A CA 1
ATOM 683 C C . ASP A 1 87 ? 39.807 -6.381 -90.146 1.00 84.50 87 ASP A C 1
ATOM 685 O O . ASP A 1 87 ? 40.185 -6.811 -89.054 1.00 84.50 87 ASP A O 1
ATOM 689 N N . GLU A 1 88 ? 40.397 -5.333 -90.725 1.00 84.56 88 GLU A N 1
ATOM 690 C CA . GLU A 1 88 ? 41.547 -4.624 -90.155 1.00 84.56 88 GLU A CA 1
ATOM 691 C C . GLU A 1 88 ? 41.155 -3.737 -88.959 1.00 84.56 88 GLU A C 1
ATOM 693 O O . GLU A 1 88 ? 41.821 -3.758 -87.923 1.00 84.56 88 GLU A O 1
ATOM 698 N N . GLU A 1 89 ? 40.006 -3.060 -89.042 1.00 83.81 89 GLU A N 1
ATOM 699 C CA . GLU A 1 89 ? 39.433 -2.262 -87.949 1.00 83.81 89 GLU A CA 1
ATOM 700 C C . GLU A 1 89 ? 38.954 -3.167 -86.800 1.00 83.81 89 GLU A C 1
ATOM 702 O O . GLU A 1 89 ? 39.178 -2.880 -85.622 1.00 83.81 89 GLU A O 1
ATOM 707 N N . TYR A 1 90 ? 38.387 -4.330 -87.134 1.00 83.06 90 TYR A N 1
ATOM 708 C CA . TYR A 1 90 ? 38.010 -5.348 -86.155 1.00 83.06 90 TYR A CA 1
ATOM 709 C C . TYR A 1 90 ? 39.232 -5.920 -85.413 1.00 83.06 90 TYR A C 1
ATOM 711 O O . TYR A 1 90 ? 39.194 -6.125 -84.194 1.00 83.06 90 TYR A O 1
ATOM 719 N N . ALA A 1 91 ? 40.344 -6.146 -86.122 1.00 89.56 91 ALA A N 1
ATOM 720 C CA . ALA A 1 91 ? 41.587 -6.620 -85.521 1.00 89.56 91 ALA A CA 1
ATOM 721 C C . ALA A 1 91 ? 42.209 -5.588 -84.565 1.00 89.56 91 ALA A C 1
ATOM 723 O O . ALA A 1 91 ? 42.759 -5.972 -83.526 1.00 89.56 91 ALA A O 1
ATOM 724 N N . GLU A 1 92 ? 42.115 -4.294 -84.881 1.00 84.19 92 GLU A N 1
ATOM 725 C CA . GLU A 1 92 ? 42.546 -3.213 -83.989 1.00 84.19 92 GLU A CA 1
ATOM 726 C C . GLU A 1 92 ? 41.648 -3.085 -82.760 1.00 84.19 92 GLU A C 1
ATOM 728 O O . GLU A 1 92 ? 42.171 -3.039 -81.646 1.00 84.19 92 GLU A O 1
ATOM 733 N N . TRP A 1 93 ? 40.325 -3.169 -82.923 1.00 85.56 93 TRP A N 1
ATOM 734 C CA . TRP A 1 93 ? 39.379 -3.176 -81.803 1.00 85.56 93 TRP A CA 1
ATOM 735 C C . TRP A 1 93 ? 39.634 -4.342 -80.833 1.00 85.56 93 TRP A C 1
ATOM 737 O O . TRP A 1 93 ? 39.636 -4.170 -79.611 1.00 85.56 93 TRP A O 1
ATOM 747 N N . LEU A 1 94 ? 39.936 -5.539 -81.353 1.00 81.69 94 LEU A N 1
ATOM 748 C CA . LEU A 1 94 ? 40.338 -6.684 -80.529 1.00 81.69 94 LEU A CA 1
ATOM 749 C C . LEU A 1 94 ? 41.661 -6.438 -79.790 1.00 81.69 94 LEU A C 1
ATOM 751 O O . LEU A 1 94 ? 41.787 -6.808 -78.616 1.00 81.69 94 LEU A O 1
ATOM 755 N N . ARG A 1 95 ? 42.643 -5.812 -80.451 1.00 85.88 95 ARG A N 1
ATOM 756 C CA . ARG A 1 95 ? 43.936 -5.447 -79.848 1.00 85.88 95 ARG A CA 1
ATOM 757 C C . ARG A 1 95 ? 43.748 -4.425 -78.727 1.00 85.88 95 ARG A C 1
ATOM 759 O O . ARG A 1 95 ? 44.258 -4.631 -77.626 1.00 85.88 95 ARG A O 1
ATOM 766 N N . GLU A 1 96 ? 42.950 -3.392 -78.960 1.00 82.06 96 GLU A N 1
ATOM 767 C CA . GLU A 1 96 ? 42.638 -2.355 -77.979 1.00 82.06 96 GLU A CA 1
ATOM 768 C C . GLU A 1 96 ? 41.808 -2.900 -76.806 1.00 82.06 96 GLU A C 1
ATOM 770 O O . GLU A 1 96 ? 42.063 -2.578 -75.640 1.00 82.06 96 GLU A O 1
ATOM 775 N N . GLY A 1 97 ? 40.877 -3.818 -77.076 1.00 81.44 97 GLY A N 1
ATOM 776 C CA . GLY A 1 97 ? 40.124 -4.535 -76.049 1.00 81.44 97 GLY A CA 1
ATOM 777 C C . GLY A 1 97 ? 41.017 -5.419 -75.169 1.00 81.44 97 GLY A C 1
ATOM 778 O O . GLY A 1 97 ? 40.853 -5.455 -73.942 1.00 81.44 97 GLY A O 1
ATOM 779 N N . MET A 1 98 ? 41.994 -6.109 -75.763 1.00 81.88 98 MET A N 1
ATOM 780 C CA . MET A 1 98 ? 43.006 -6.887 -75.035 1.00 81.88 98 MET A CA 1
ATOM 781 C C . MET A 1 98 ? 43.913 -5.982 -74.191 1.00 81.88 98 MET A C 1
ATOM 783 O O . MET A 1 98 ? 44.150 -6.272 -73.013 1.00 81.88 98 MET A O 1
ATOM 787 N N . GLU A 1 99 ? 44.376 -4.861 -74.748 1.00 77.44 99 GLU A N 1
ATOM 788 C CA . GLU A 1 99 ? 45.196 -3.886 -74.027 1.00 77.44 99 GLU A CA 1
ATOM 789 C C . GLU A 1 99 ? 44.439 -3.231 -72.874 1.00 77.44 99 GLU A C 1
ATOM 791 O O . GLU A 1 99 ? 44.988 -3.107 -71.779 1.00 77.44 99 GLU A O 1
ATOM 796 N N . SER A 1 100 ? 43.165 -2.892 -73.059 1.00 75.00 100 SER A N 1
ATOM 797 C CA . SER A 1 100 ? 42.315 -2.327 -72.008 1.00 75.00 100 SER A CA 1
ATOM 798 C C . SER A 1 100 ? 42.137 -3.296 -70.838 1.00 75.00 100 SER A C 1
ATOM 800 O O . SER A 1 100 ? 42.245 -2.900 -69.674 1.00 75.00 100 SER A O 1
ATOM 802 N N . ARG A 1 101 ? 41.964 -4.599 -71.109 1.00 74.31 101 ARG A N 1
ATOM 803 C CA . ARG A 1 101 ? 41.933 -5.630 -70.053 1.00 74.31 101 ARG A CA 1
ATOM 804 C C . ARG A 1 101 ? 43.286 -5.784 -69.359 1.00 74.31 101 ARG A C 1
ATOM 806 O O . ARG A 1 101 ? 43.317 -5.954 -68.138 1.00 74.31 101 ARG A O 1
ATOM 813 N N . ARG A 1 102 ? 44.396 -5.704 -70.102 1.00 74.75 102 ARG A N 1
ATOM 814 C CA . ARG A 1 102 ? 45.758 -5.785 -69.549 1.00 74.75 102 ARG A CA 1
ATOM 815 C C . ARG A 1 102 ? 46.082 -4.571 -68.672 1.00 74.75 102 ARG A C 1
ATOM 817 O O . ARG A 1 102 ? 46.570 -4.753 -67.560 1.00 74.75 102 ARG A O 1
ATOM 824 N N . ARG A 1 103 ? 45.718 -3.359 -69.107 1.00 68.00 103 ARG A N 1
ATOM 825 C CA . ARG A 1 103 ? 45.834 -2.114 -68.326 1.00 68.00 103 ARG A CA 1
ATOM 826 C C . ARG A 1 103 ? 44.965 -2.158 -67.065 1.00 68.00 103 ARG A C 1
ATOM 828 O O . ARG A 1 103 ? 45.442 -1.779 -66.000 1.00 68.00 103 ARG A O 1
ATOM 835 N N . LYS A 1 104 ? 43.741 -2.699 -67.142 1.00 67.56 104 LYS A N 1
ATOM 836 C CA . LYS A 1 104 ? 42.837 -2.844 -65.983 1.00 67.56 104 LYS A CA 1
ATOM 837 C C . LYS A 1 104 ? 43.331 -3.864 -64.949 1.00 67.56 104 LYS A C 1
ATOM 839 O O . LYS A 1 104 ? 43.136 -3.647 -63.761 1.00 67.56 104 LYS A O 1
ATOM 844 N N . ARG A 1 105 ? 44.007 -4.941 -65.376 1.00 64.94 105 ARG A N 1
ATOM 845 C CA . ARG A 1 105 ? 44.676 -5.887 -64.460 1.00 64.94 105 ARG A CA 1
ATOM 846 C C . ARG A 1 105 ? 45.985 -5.341 -63.876 1.00 64.94 105 ARG A C 1
ATOM 848 O O . ARG A 1 105 ? 46.321 -5.707 -62.764 1.00 64.94 105 ARG A O 1
ATOM 855 N N . GLY A 1 106 ? 46.702 -4.475 -64.599 1.00 58.09 106 GLY A N 1
ATOM 856 C CA . GLY A 1 106 ? 47.983 -3.910 -64.151 1.00 58.09 106 GLY A CA 1
ATOM 857 C C . GLY A 1 106 ? 47.885 -2.670 -63.251 1.00 58.09 106 GLY A C 1
ATOM 858 O O . GLY A 1 106 ? 48.795 -2.437 -62.469 1.00 58.09 106 GLY A O 1
ATOM 859 N N . ARG A 1 107 ? 46.803 -1.877 -63.329 1.00 54.00 107 ARG A N 1
ATOM 860 C CA . ARG A 1 107 ? 46.614 -0.662 -62.500 1.00 54.00 107 ARG A CA 1
ATOM 861 C C . ARG A 1 107 ? 45.877 -0.879 -61.170 1.00 54.00 107 ARG A C 1
ATOM 863 O O . ARG A 1 107 ? 45.853 0.036 -60.359 1.00 54.00 107 ARG A O 1
ATOM 870 N N . GLY A 1 108 ? 45.255 -2.039 -60.950 1.00 50.47 108 GLY A N 1
ATOM 871 C CA . GLY A 1 108 ? 44.350 -2.252 -59.810 1.00 50.47 108 GLY A CA 1
ATOM 872 C C . GLY A 1 108 ? 44.996 -2.735 -58.506 1.00 50.47 108 GLY A C 1
ATOM 873 O O . GLY A 1 108 ? 44.338 -2.696 -57.472 1.00 50.47 108 GLY A O 1
ATOM 874 N N . ASP A 1 109 ? 46.248 -3.206 -58.523 1.00 53.00 109 ASP A N 1
ATOM 875 C CA . ASP A 1 109 ? 46.818 -3.895 -57.354 1.00 53.00 109 ASP A CA 1
ATOM 876 C C . ASP A 1 109 ? 47.713 -3.032 -56.449 1.00 53.00 109 ASP A C 1
ATOM 878 O O . ASP A 1 109 ? 47.801 -3.340 -55.257 1.00 53.00 109 ASP A O 1
ATOM 882 N N . ASP A 1 110 ? 48.296 -1.936 -56.951 1.00 53.47 110 ASP A N 1
ATOM 883 C CA . ASP A 1 110 ? 49.240 -1.120 -56.167 1.00 53.47 110 ASP A CA 1
ATOM 884 C C . ASP A 1 110 ? 48.708 0.276 -55.781 1.00 53.47 110 ASP A C 1
ATOM 886 O O . ASP A 1 110 ? 48.913 0.694 -54.640 1.00 53.47 110 ASP A O 1
ATOM 890 N N . ASP A 1 111 ? 47.927 0.957 -56.632 1.00 53.25 111 ASP A N 1
ATOM 891 C CA . ASP A 1 111 ? 47.380 2.292 -56.305 1.00 53.25 111 ASP A CA 1
ATOM 892 C C . ASP A 1 111 ? 46.031 2.247 -55.554 1.00 53.25 111 ASP A C 1
ATOM 894 O O . ASP A 1 111 ? 45.760 3.105 -54.712 1.00 53.25 111 ASP A O 1
ATOM 898 N N . ASP A 1 112 ? 45.216 1.204 -55.749 1.00 53.03 112 ASP A N 1
ATOM 899 C CA . ASP A 1 112 ? 43.872 1.087 -55.147 1.00 53.03 112 ASP A CA 1
ATOM 900 C C . ASP A 1 112 ? 43.870 0.465 -53.732 1.00 53.03 112 ASP A C 1
ATOM 902 O O . ASP A 1 112 ? 42.829 0.331 -53.089 1.00 53.03 112 ASP A O 1
ATOM 906 N N . ARG A 1 113 ? 45.034 0.068 -53.194 1.00 56.66 113 ARG A N 1
ATOM 907 C CA . ARG A 1 113 ? 45.146 -0.513 -51.835 1.00 56.66 113 ARG A CA 1
ATOM 908 C C . ARG A 1 113 ? 45.409 0.514 -50.734 1.00 56.66 113 ARG A C 1
ATOM 910 O O . ARG A 1 113 ? 45.251 0.182 -49.554 1.00 56.66 113 ARG A O 1
ATOM 917 N N . SER A 1 114 ? 45.815 1.736 -51.076 1.00 56.31 114 SER A N 1
ATOM 918 C CA . SER A 1 114 ? 46.218 2.759 -50.099 1.00 56.31 114 SER A CA 1
ATOM 919 C C . SER A 1 114 ? 45.052 3.653 -49.643 1.00 56.31 114 SER A C 1
ATOM 921 O O . SER A 1 114 ? 44.923 3.928 -48.448 1.00 56.31 114 SER A O 1
ATOM 923 N N . THR A 1 115 ? 44.135 4.012 -50.545 1.00 58.78 115 THR A N 1
ATOM 924 C CA . THR A 1 115 ? 42.951 4.844 -50.270 1.00 58.78 115 THR A CA 1
ATOM 925 C C . THR A 1 115 ? 41.840 4.151 -49.449 1.00 58.78 115 THR A C 1
ATOM 927 O O . THR A 1 115 ? 41.367 4.772 -48.490 1.00 58.78 115 THR A O 1
ATOM 930 N N . PRO A 1 116 ? 41.464 2.863 -49.649 1.00 64.12 116 PRO A N 1
ATOM 931 C CA . PRO A 1 116 ? 40.410 2.223 -48.847 1.00 64.12 116 PRO A CA 1
ATOM 932 C C . PRO A 1 116 ? 40.846 1.908 -47.411 1.00 64.12 116 PRO A C 1
ATOM 934 O O . PRO A 1 116 ? 40.011 1.685 -46.535 1.00 64.12 116 PRO A O 1
ATOM 937 N N . ARG A 1 117 ? 42.153 1.890 -47.120 1.00 72.44 117 ARG A N 1
ATOM 938 C CA . ARG A 1 117 ? 42.648 1.657 -45.753 1.00 72.44 117 ARG A CA 1
ATOM 939 C C . ARG A 1 117 ? 42.374 2.841 -44.829 1.00 72.44 117 ARG A C 1
ATOM 941 O O . ARG A 1 117 ? 42.177 2.628 -43.634 1.00 72.44 117 ARG A O 1
ATOM 948 N N . MET A 1 118 ? 42.342 4.064 -45.360 1.00 73.50 118 MET A N 1
ATOM 949 C CA . MET A 1 118 ? 42.031 5.254 -44.566 1.00 73.50 118 MET A CA 1
ATOM 950 C C . MET A 1 118 ? 40.526 5.414 -44.332 1.00 73.50 118 MET A C 1
ATOM 952 O O . MET A 1 118 ? 40.156 5.717 -43.198 1.00 73.50 118 MET A O 1
ATOM 956 N N . SER A 1 119 ? 39.664 5.114 -45.318 1.00 78.56 119 SER A N 1
ATOM 957 C CA . SER A 1 119 ? 38.204 5.152 -45.093 1.00 78.56 119 SER A CA 1
ATOM 958 C C . SER A 1 119 ? 37.762 4.065 -44.115 1.00 78.56 119 SER A C 1
ATOM 960 O O . SER A 1 119 ? 37.072 4.382 -43.155 1.00 78.56 119 SER A O 1
ATOM 962 N N . ARG A 1 120 ? 38.282 2.830 -44.221 1.00 83.25 120 ARG A N 1
ATOM 963 C CA . ARG A 1 120 ? 37.991 1.767 -43.237 1.00 83.25 120 ARG A CA 1
ATOM 964 C C . ARG A 1 120 ? 38.407 2.147 -41.819 1.00 83.25 120 ARG A C 1
ATOM 966 O O . ARG A 1 120 ? 37.660 1.927 -40.879 1.00 83.25 120 ARG A O 1
ATOM 973 N N . ARG A 1 121 ? 39.573 2.786 -41.650 1.00 86.75 121 ARG A N 1
ATOM 974 C CA . ARG A 1 121 ? 40.009 3.288 -40.335 1.00 86.75 121 ARG A CA 1
ATOM 975 C C . ARG A 1 121 ? 39.105 4.401 -39.802 1.00 86.75 121 ARG A C 1
ATOM 977 O O . ARG A 1 121 ? 38.939 4.494 -38.589 1.00 86.75 121 ARG A O 1
ATOM 984 N N . GLN A 1 122 ? 38.559 5.259 -40.662 1.00 87.56 122 GLN A N 1
ATOM 985 C CA . GLN A 1 122 ? 37.592 6.284 -40.259 1.00 87.56 122 GLN A CA 1
ATOM 986 C C . GLN A 1 122 ? 36.230 5.669 -39.920 1.00 87.56 122 GLN A C 1
ATOM 988 O O . GLN A 1 122 ? 35.670 5.994 -38.878 1.00 87.56 122 GLN A O 1
ATOM 993 N N . GLU A 1 123 ? 35.742 4.732 -40.728 1.00 89.31 123 GLU A N 1
ATOM 994 C CA . GLU A 1 123 ? 34.515 3.971 -40.477 1.00 89.31 123 GLU A CA 1
ATOM 995 C C . GLU A 1 123 ? 34.600 3.191 -39.161 1.00 89.31 123 GLU A C 1
ATOM 997 O O . GLU A 1 123 ? 33.688 3.271 -38.340 1.00 89.31 123 GLU A O 1
ATOM 1002 N N . ASP A 1 124 ? 35.722 2.515 -38.899 1.00 91.62 124 ASP A N 1
ATOM 1003 C CA . ASP A 1 124 ? 35.965 1.803 -37.643 1.00 91.62 124 ASP A CA 1
ATOM 1004 C C . ASP A 1 124 ? 35.998 2.760 -36.443 1.00 91.62 124 ASP A C 1
ATOM 1006 O O . ASP A 1 124 ? 35.471 2.432 -35.378 1.00 91.62 124 ASP A O 1
ATOM 1010 N N . ARG A 1 125 ? 36.567 3.966 -36.604 1.00 94.50 125 ARG A N 1
ATOM 1011 C CA . ARG A 1 125 ? 36.553 5.008 -35.562 1.00 94.50 125 ARG A CA 1
ATOM 1012 C C . ARG A 1 125 ? 35.137 5.498 -35.277 1.00 94.50 125 ARG A C 1
ATOM 1014 O O . ARG A 1 125 ? 34.747 5.518 -34.114 1.00 94.50 125 ARG A O 1
ATOM 1021 N N . ILE A 1 126 ? 34.362 5.814 -36.314 1.00 93.69 126 ILE A N 1
ATOM 1022 C CA . ILE A 1 126 ? 32.964 6.252 -36.183 1.00 93.69 126 ILE A CA 1
ATOM 1023 C C . ILE A 1 126 ? 32.124 5.143 -35.544 1.00 93.69 126 ILE A C 1
ATOM 1025 O O . ILE A 1 126 ? 31.324 5.394 -34.647 1.00 93.69 126 ILE A O 1
ATOM 1029 N N . LYS A 1 127 ? 32.322 3.889 -35.956 1.00 95.62 127 LYS A N 1
ATOM 1030 C CA . LYS A 1 127 ? 31.617 2.737 -35.389 1.00 95.62 127 LYS A CA 1
ATOM 1031 C C . LYS A 1 127 ? 31.979 2.510 -33.922 1.00 95.62 127 LYS A C 1
ATOM 1033 O O . LYS A 1 127 ? 31.095 2.211 -33.121 1.00 95.62 127 LYS A O 1
ATOM 1038 N N . ALA A 1 128 ? 33.252 2.658 -33.556 1.00 96.69 128 ALA A N 1
ATOM 1039 C CA . ALA A 1 128 ? 33.695 2.565 -32.169 1.00 96.69 128 ALA A CA 1
ATOM 1040 C C . ALA A 1 128 ? 33.124 3.703 -31.309 1.00 96.69 128 ALA A C 1
ATOM 1042 O O . ALA A 1 128 ? 32.712 3.460 -30.177 1.00 96.69 128 ALA A O 1
ATOM 1043 N N . GLU A 1 129 ? 33.055 4.921 -31.843 1.00 96.25 129 GLU A N 1
ATOM 1044 C CA . GLU A 1 129 ? 32.447 6.070 -31.171 1.00 96.25 129 GLU A CA 1
ATOM 1045 C C . GLU A 1 129 ? 30.939 5.880 -30.972 1.00 96.25 129 GLU A C 1
ATOM 1047 O O . GLU A 1 129 ? 30.454 6.027 -29.852 1.00 96.25 129 GLU A O 1
ATOM 1052 N N . LYS A 1 130 ? 30.214 5.427 -32.005 1.00 95.94 130 LYS A N 1
ATOM 1053 C CA . LYS A 1 130 ? 28.787 5.077 -31.901 1.00 95.94 130 LYS A CA 1
ATOM 1054 C C . LYS A 1 130 ? 28.534 3.998 -30.848 1.00 95.94 130 LYS A C 1
ATOM 1056 O O . LYS A 1 130 ? 27.610 4.137 -30.056 1.00 95.94 130 LYS A O 1
ATOM 1061 N N . ARG A 1 131 ? 29.375 2.957 -30.790 1.00 96.88 131 ARG A N 1
ATOM 1062 C CA . ARG A 1 131 ? 29.282 1.916 -29.750 1.00 96.88 131 ARG A CA 1
ATOM 1063 C C . ARG A 1 131 ? 29.495 2.483 -28.349 1.00 96.88 131 ARG A C 1
ATOM 1065 O O . ARG A 1 131 ? 28.695 2.204 -27.471 1.00 96.88 131 ARG A O 1
ATOM 1072 N N . ARG A 1 132 ? 30.508 3.333 -28.151 1.00 96.19 132 ARG A N 1
ATOM 1073 C CA . ARG A 1 132 ? 30.741 3.995 -26.853 1.00 96.19 132 ARG A CA 1
ATOM 1074 C C . ARG A 1 132 ? 29.565 4.878 -26.438 1.00 96.19 132 ARG A C 1
ATOM 1076 O O . ARG A 1 132 ? 29.165 4.834 -25.281 1.00 96.19 132 ARG A O 1
ATOM 1083 N N . ALA A 1 133 ? 29.001 5.639 -27.374 1.00 95.56 133 ALA A N 1
ATOM 1084 C CA . ALA A 1 133 ? 27.827 6.468 -27.117 1.00 95.56 133 ALA A CA 1
ATOM 1085 C C . ALA A 1 133 ? 26.596 5.618 -26.754 1.00 95.56 133 ALA A C 1
ATOM 1087 O O . ALA A 1 133 ? 25.867 5.958 -25.823 1.00 95.56 133 ALA A O 1
ATOM 1088 N N . GLN A 1 134 ? 26.392 4.488 -27.439 1.00 96.38 134 GLN A N 1
ATOM 1089 C CA . GLN A 1 134 ? 25.317 3.541 -27.140 1.00 96.38 134 GLN A CA 1
ATOM 1090 C C . GLN A 1 134 ? 25.495 2.889 -25.761 1.00 96.38 134 GLN A C 1
ATOM 1092 O O . GLN A 1 134 ? 24.541 2.833 -24.983 1.00 96.38 134 GLN A O 1
ATOM 1097 N N . ASP A 1 135 ? 26.710 2.449 -25.430 1.00 96.81 135 ASP A N 1
ATOM 1098 C CA . ASP A 1 135 ? 27.034 1.867 -24.127 1.00 96.81 135 ASP A CA 1
ATOM 1099 C C . ASP A 1 135 ? 26.778 2.886 -23.005 1.00 96.81 135 ASP A C 1
ATOM 1101 O O . ASP A 1 135 ? 26.070 2.580 -22.044 1.00 96.81 135 ASP A O 1
ATOM 1105 N N . GLU A 1 136 ? 27.245 4.129 -23.163 1.00 97.81 136 GLU A N 1
ATOM 1106 C CA . GLU A 1 136 ? 27.024 5.203 -22.190 1.00 97.81 136 GLU A CA 1
ATOM 1107 C C . GLU A 1 136 ? 25.535 5.559 -22.038 1.00 97.81 136 GLU A C 1
ATOM 1109 O O . GLU A 1 136 ? 25.044 5.745 -20.918 1.00 97.81 136 GLU A O 1
ATOM 1114 N N . ALA A 1 137 ? 24.783 5.621 -23.140 1.00 96.81 137 ALA A N 1
ATOM 1115 C CA . ALA A 1 137 ? 23.340 5.847 -23.105 1.00 96.81 137 ALA A CA 1
ATOM 1116 C C . ALA A 1 137 ? 22.612 4.710 -22.368 1.00 96.81 137 ALA A C 1
ATOM 1118 O O . ALA A 1 137 ? 21.760 4.970 -21.509 1.00 96.81 137 ALA A O 1
ATOM 1119 N N . SER A 1 138 ? 22.989 3.455 -22.636 1.00 96.56 138 SER A N 1
ATOM 1120 C CA . SER A 1 138 ? 22.416 2.282 -21.973 1.00 96.56 138 SER A CA 1
ATOM 1121 C C . SER A 1 138 ? 22.743 2.253 -20.474 1.00 96.56 138 SER A C 1
ATOM 1123 O O . SER A 1 138 ? 21.856 1.994 -19.656 1.00 96.56 138 SER A O 1
ATOM 1125 N N . GLU A 1 139 ? 23.964 2.626 -20.080 1.00 98.00 139 GLU A N 1
ATOM 1126 C CA . GLU A 1 139 ? 24.373 2.706 -18.679 1.00 98.00 139 GLU A CA 1
ATOM 1127 C C . GLU A 1 139 ? 23.607 3.816 -17.944 1.00 98.00 139 GLU A C 1
ATOM 1129 O O . GLU A 1 139 ? 23.081 3.608 -16.846 1.00 98.00 139 GLU A O 1
ATOM 1134 N N . ARG A 1 140 ? 23.468 4.999 -18.557 1.00 97.12 140 ARG A N 1
ATOM 1135 C CA . ARG A 1 140 ? 22.653 6.094 -18.007 1.00 97.12 140 ARG A CA 1
ATOM 1136 C C . ARG A 1 140 ? 21.192 5.667 -17.848 1.00 97.12 140 ARG A C 1
ATOM 1138 O O . ARG A 1 140 ? 20.587 5.960 -16.813 1.00 97.12 140 ARG A O 1
ATOM 1145 N N . ALA A 1 141 ? 20.632 4.940 -18.815 1.00 95.62 141 ALA A N 1
ATOM 1146 C CA . ALA A 1 141 ? 19.278 4.399 -18.729 1.00 95.62 141 ALA A CA 1
ATOM 1147 C C . ALA A 1 141 ? 19.136 3.382 -17.581 1.00 95.62 141 ALA A C 1
ATOM 1149 O O . ALA A 1 141 ? 18.189 3.475 -16.796 1.00 95.62 141 ALA A O 1
ATOM 1150 N N . GLN A 1 142 ? 20.096 2.466 -17.414 1.00 96.12 142 GLN A N 1
ATOM 1151 C CA . GLN A 1 142 ? 20.120 1.517 -16.295 1.00 96.12 142 GLN A CA 1
ATOM 1152 C C . GLN A 1 142 ? 20.215 2.232 -14.941 1.00 96.12 142 GLN A C 1
ATOM 1154 O O . GLN A 1 142 ? 19.446 1.932 -14.027 1.00 96.12 142 GLN A O 1
ATOM 1159 N N . ARG A 1 143 ? 21.080 3.247 -14.819 1.00 96.75 143 ARG A N 1
ATOM 1160 C CA . ARG A 1 143 ? 21.198 4.068 -13.602 1.00 96.75 143 ARG A CA 1
ATOM 1161 C C . ARG A 1 143 ? 19.892 4.799 -13.275 1.00 96.75 143 ARG A C 1
ATOM 1163 O O . ARG A 1 143 ? 19.502 4.858 -12.107 1.00 96.75 143 ARG A O 1
ATOM 1170 N N . ARG A 1 144 ? 19.185 5.330 -14.282 1.00 96.06 144 ARG A N 1
ATOM 1171 C CA . ARG A 1 144 ? 17.863 5.960 -14.100 1.00 96.06 144 ARG A CA 1
ATOM 1172 C C . ARG A 1 144 ? 16.820 4.949 -13.623 1.00 96.06 144 ARG A C 1
ATOM 1174 O O . ARG A 1 144 ? 16.118 5.247 -12.657 1.00 96.06 144 ARG A O 1
ATOM 1181 N N . LYS A 1 145 ? 16.764 3.757 -14.230 1.00 95.12 145 LYS A N 1
ATOM 1182 C CA . LYS A 1 145 ? 15.859 2.667 -13.819 1.00 95.12 145 LYS A CA 1
ATOM 1183 C C . LYS A 1 145 ? 16.116 2.235 -12.372 1.00 95.12 145 LYS A C 1
ATOM 1185 O O . LYS A 1 145 ? 15.197 2.280 -11.561 1.00 95.12 145 LYS A O 1
ATOM 1190 N N . ALA A 1 146 ? 17.369 1.956 -12.013 1.00 94.50 146 ALA A N 1
ATOM 1191 C CA . ALA A 1 146 ? 17.745 1.573 -10.650 1.00 94.50 146 ALA A CA 1
ATOM 1192 C C . ALA A 1 146 ? 17.422 2.672 -9.617 1.00 94.50 146 ALA A C 1
ATOM 1194 O O . ALA A 1 146 ? 16.980 2.392 -8.503 1.00 94.50 146 ALA A O 1
ATOM 1195 N N . LYS A 1 147 ? 17.607 3.953 -9.968 1.00 96.50 147 LYS A N 1
ATOM 1196 C CA . LYS A 1 147 ? 17.232 5.077 -9.093 1.00 96.50 147 LYS A CA 1
ATOM 1197 C C . LYS A 1 147 ? 15.714 5.187 -8.913 1.00 96.50 147 LYS A C 1
ATOM 1199 O O . LYS A 1 147 ? 15.271 5.494 -7.808 1.00 96.50 147 LYS A O 1
ATOM 1204 N N . ALA A 1 148 ? 14.930 4.958 -9.966 1.00 94.44 148 ALA A N 1
ATOM 1205 C CA . ALA A 1 148 ? 13.471 4.961 -9.893 1.00 94.44 148 ALA A CA 1
ATOM 1206 C C . ALA A 1 148 ? 12.950 3.808 -9.021 1.00 94.44 148 ALA A C 1
ATOM 1208 O O . ALA A 1 148 ? 12.118 4.031 -8.147 1.00 94.44 148 ALA A O 1
ATOM 1209 N N . GLU A 1 149 ? 13.507 2.609 -9.177 1.00 89.19 149 GLU A N 1
ATOM 1210 C CA . GLU A 1 149 ? 1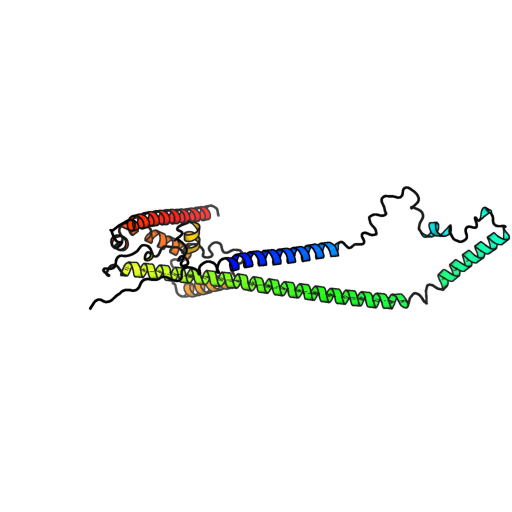3.180 1.443 -8.350 1.00 89.19 149 GLU A CA 1
ATOM 1211 C C . GLU A 1 149 ? 13.506 1.679 -6.866 1.00 89.19 149 GLU A C 1
ATOM 1213 O O . GLU A 1 149 ? 12.680 1.429 -5.989 1.00 89.19 149 GLU A O 1
ATOM 1218 N N . ARG A 1 150 ? 14.669 2.275 -6.564 1.00 88.06 150 ARG A N 1
ATOM 1219 C CA . ARG 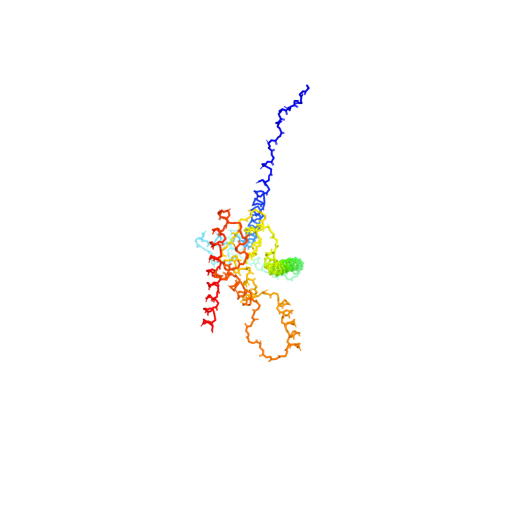A 1 150 ? 15.024 2.679 -5.190 1.00 88.06 150 ARG A CA 1
ATOM 1220 C C . ARG A 1 150 ? 14.050 3.693 -4.593 1.00 88.06 150 ARG A C 1
ATOM 1222 O O . ARG A 1 150 ? 13.843 3.700 -3.386 1.00 88.06 150 ARG A O 1
ATOM 1229 N N . ARG A 1 151 ? 13.472 4.576 -5.414 1.00 90.94 151 ARG A N 1
ATOM 1230 C CA . ARG A 1 151 ? 12.464 5.544 -4.959 1.00 90.94 151 ARG A CA 1
ATOM 1231 C C . ARG A 1 151 ? 11.122 4.870 -4.691 1.00 90.94 151 ARG A C 1
ATOM 1233 O O . ARG A 1 151 ? 10.528 5.169 -3.664 1.00 90.94 151 ARG A O 1
ATOM 1240 N N . ARG A 1 152 ? 10.694 3.946 -5.558 1.00 85.88 152 ARG A N 1
ATOM 1241 C CA . ARG A 1 152 ? 9.470 3.147 -5.368 1.00 85.88 152 ARG A CA 1
ATOM 1242 C C . ARG A 1 152 ? 9.544 2.315 -4.092 1.00 85.88 152 ARG A C 1
ATOM 1244 O O . ARG A 1 152 ? 8.737 2.507 -3.195 1.00 85.88 152 ARG A O 1
ATOM 1251 N N . THR A 1 153 ? 10.603 1.521 -3.952 1.00 81.88 153 THR A N 1
ATOM 1252 C CA . THR A 1 153 ? 10.825 0.693 -2.754 1.00 81.88 153 THR A CA 1
ATOM 1253 C C . THR A 1 153 ? 10.919 1.527 -1.476 1.00 81.88 153 THR A C 1
ATOM 1255 O O . THR A 1 153 ? 10.407 1.122 -0.435 1.00 81.88 153 THR A O 1
ATOM 1258 N N . LYS A 1 154 ? 11.542 2.714 -1.529 1.00 87.19 154 LYS A N 1
ATOM 1259 C CA . LYS A 1 154 ? 11.567 3.643 -0.392 1.00 87.19 154 LYS A CA 1
ATOM 1260 C C . LYS A 1 154 ? 10.169 4.174 -0.044 1.00 87.19 154 LYS A C 1
ATOM 1262 O O . LYS A 1 154 ? 9.829 4.167 1.135 1.00 87.19 154 LYS A O 1
ATOM 1267 N N . ALA A 1 155 ? 9.380 4.599 -1.030 1.00 85.50 155 ALA A N 1
ATOM 1268 C CA . ALA A 1 155 ? 8.020 5.097 -0.812 1.00 85.50 155 ALA A CA 1
ATOM 1269 C C . ALA A 1 155 ? 7.115 4.015 -0.200 1.00 85.50 155 ALA A C 1
ATOM 1271 O O . ALA A 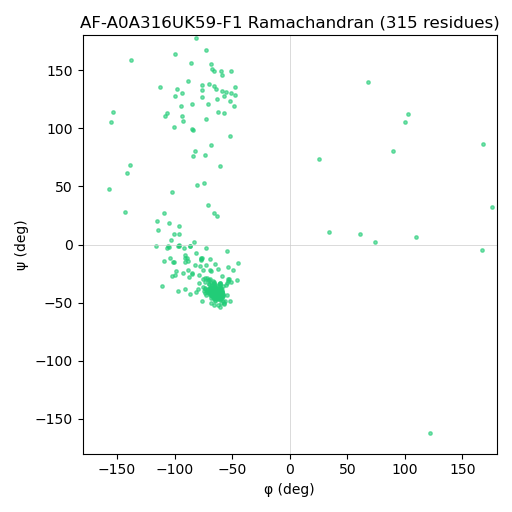1 155 ? 6.467 4.260 0.811 1.00 85.50 155 ALA A O 1
ATOM 1272 N N . GLU A 1 156 ? 7.173 2.787 -0.719 1.00 82.12 156 GLU A N 1
ATOM 1273 C CA . GLU A 1 156 ? 6.446 1.634 -0.168 1.00 82.12 156 GLU A CA 1
ATOM 1274 C C . GLU A 1 156 ? 6.838 1.347 1.295 1.00 82.12 156 GLU A C 1
ATOM 1276 O O . GLU A 1 156 ? 5.990 1.044 2.137 1.00 82.12 156 GLU A O 1
ATOM 1281 N N . CYS A 1 157 ? 8.127 1.480 1.639 1.00 81.44 157 CYS A N 1
ATOM 1282 C CA . CYS A 1 157 ? 8.592 1.329 3.022 1.00 81.44 157 CYS A CA 1
ATOM 1283 C C . CYS A 1 157 ? 8.045 2.426 3.949 1.00 81.44 157 CYS A C 1
ATOM 1285 O O . CYS A 1 157 ? 7.699 2.140 5.097 1.00 81.44 157 CYS A O 1
ATOM 1287 N N . GLU A 1 158 ? 7.997 3.672 3.476 1.00 86.31 158 GLU A N 1
ATOM 1288 C CA . GLU A 1 158 ? 7.457 4.810 4.227 1.00 86.31 158 GLU A CA 1
ATOM 1289 C C . GLU A 1 158 ? 5.945 4.667 4.435 1.00 86.31 158 GLU A C 1
ATOM 1291 O O . GLU A 1 158 ? 5.461 4.841 5.554 1.00 86.31 158 GLU A O 1
ATOM 1296 N N . GLU A 1 159 ? 5.204 4.258 3.404 1.00 85.38 159 GLU A N 1
ATOM 1297 C CA . GLU A 1 159 ? 3.771 3.969 3.500 1.00 85.38 159 GLU A CA 1
ATOM 1298 C C . GLU A 1 159 ? 3.474 2.872 4.523 1.00 85.38 159 GLU A C 1
ATOM 1300 O O . GLU A 1 159 ? 2.598 3.037 5.376 1.00 85.38 159 GLU A O 1
ATOM 1305 N N . TYR A 1 160 ? 4.248 1.786 4.501 1.00 83.62 160 TYR A N 1
ATOM 1306 C CA . TYR A 1 160 ? 4.115 0.710 5.477 1.00 83.62 160 TYR A CA 1
ATOM 1307 C C . TYR A 1 160 ? 4.418 1.177 6.908 1.00 83.62 160 TYR A C 1
ATOM 1309 O O . TYR A 1 160 ? 3.704 0.819 7.848 1.00 83.62 160 TYR A O 1
ATOM 1317 N N . HIS A 1 161 ? 5.460 1.992 7.096 1.00 84.19 161 HIS A N 1
ATOM 1318 C CA . HIS A 1 161 ? 5.781 2.554 8.407 1.00 84.19 161 HIS A CA 1
ATOM 1319 C C . HIS A 1 161 ? 4.648 3.449 8.925 1.00 84.19 161 HIS A C 1
ATOM 1321 O O . HIS A 1 161 ? 4.250 3.326 10.084 1.00 84.19 161 HIS A O 1
ATOM 1327 N N . ASN A 1 162 ? 4.086 4.299 8.063 1.00 88.12 162 ASN A N 1
ATOM 1328 C CA . ASN A 1 162 ? 2.945 5.145 8.406 1.00 88.12 162 ASN A CA 1
ATOM 1329 C C . ASN A 1 162 ? 1.739 4.304 8.835 1.00 88.12 162 ASN A C 1
ATOM 1331 O O . ASN A 1 162 ? 1.129 4.586 9.862 1.00 88.12 162 ASN A O 1
ATOM 1335 N N . LEU A 1 163 ? 1.459 3.215 8.121 1.00 86.50 163 LEU A N 1
ATOM 1336 C CA . LEU A 1 163 ? 0.377 2.293 8.457 1.00 86.50 163 LEU A CA 1
ATOM 1337 C C . LEU A 1 163 ? 0.591 1.599 9.815 1.00 86.50 163 LEU A C 1
ATOM 1339 O O . LEU A 1 163 ? -0.355 1.426 10.586 1.00 86.50 163 LEU A O 1
ATOM 1343 N N . LEU A 1 164 ? 1.829 1.233 10.164 1.00 85.81 164 LEU A N 1
ATOM 1344 C CA . LEU A 1 164 ? 2.136 0.694 11.494 1.00 85.81 164 LEU A CA 1
ATOM 1345 C C . LEU A 1 164 ? 1.929 1.724 12.610 1.00 85.81 164 LEU A C 1
ATOM 1347 O O . LEU A 1 164 ? 1.399 1.375 13.667 1.00 85.81 164 LEU A O 1
ATOM 1351 N N . GLU A 1 165 ? 2.339 2.972 12.397 1.00 89.12 165 GLU A N 1
ATOM 1352 C CA . GLU A 1 165 ? 2.114 4.049 13.3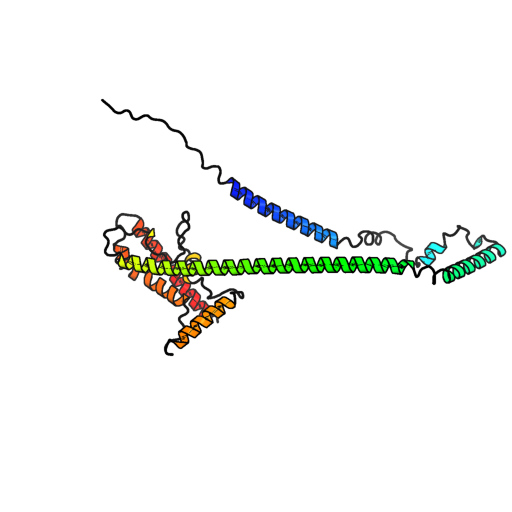65 1.00 89.12 165 GLU A CA 1
ATOM 1353 C C . GLU A 1 165 ? 0.623 4.352 13.533 1.00 89.12 165 GLU A C 1
ATOM 1355 O O . GLU A 1 165 ? 0.143 4.476 14.659 1.00 89.12 165 GLU A O 1
ATOM 1360 N N . GLU A 1 166 ? -0.145 4.359 12.447 1.00 90.12 166 GLU A N 1
ATOM 1361 C CA . GLU A 1 166 ? -1.601 4.513 12.490 1.00 90.12 166 GLU A CA 1
ATOM 1362 C C . GLU A 1 166 ? -2.275 3.377 13.271 1.00 90.12 166 GLU A C 1
ATOM 1364 O O . GLU A 1 166 ? -3.143 3.634 14.104 1.00 90.12 166 GLU A O 1
ATOM 1369 N N . ARG A 1 167 ? -1.828 2.124 13.107 1.00 89.56 167 ARG A N 1
ATOM 1370 C CA . ARG A 1 167 ? -2.312 0.990 13.918 1.00 89.56 167 ARG A CA 1
ATOM 1371 C C . ARG A 1 167 ? -1.997 1.153 15.404 1.00 89.56 167 ARG A C 1
ATOM 1373 O O . ARG A 1 167 ? -2.838 0.838 16.249 1.00 89.56 167 ARG A O 1
ATOM 1380 N N . LYS A 1 168 ? -0.807 1.654 15.750 1.00 89.00 168 LYS A N 1
ATOM 1381 C CA . LYS A 1 168 ? -0.451 1.958 17.148 1.00 89.00 168 LYS A CA 1
ATOM 1382 C C . LYS A 1 168 ? -1.333 3.071 17.709 1.00 89.00 168 LYS A C 1
ATOM 1384 O O . LYS A 1 168 ? -1.807 2.957 18.838 1.00 89.00 168 LYS A O 1
ATOM 1389 N N . GLN A 1 169 ? -1.576 4.123 16.928 1.00 91.38 169 GLN A N 1
ATOM 1390 C CA . GLN A 1 169 ? -2.472 5.212 17.313 1.00 91.38 169 GLN A CA 1
ATOM 1391 C C . GLN A 1 169 ? -3.905 4.720 17.497 1.00 91.38 169 GLN A C 1
ATOM 1393 O O . GLN A 1 169 ? -4.535 5.088 18.481 1.00 91.38 169 GLN A O 1
ATOM 1398 N N . TRP A 1 170 ? -4.399 3.851 16.617 1.00 93.31 170 TRP A N 1
ATOM 1399 C CA . TRP A 1 170 ? -5.705 3.211 16.755 1.00 93.31 170 TRP A CA 1
ATOM 1400 C C . TRP A 1 170 ? -5.819 2.441 18.073 1.00 93.31 170 TRP A C 1
ATOM 1402 O O . TRP A 1 170 ? -6.729 2.698 18.859 1.00 93.31 170 TRP A O 1
ATOM 1412 N N . ALA A 1 171 ? -4.849 1.571 18.371 1.00 90.62 171 ALA A N 1
ATOM 1413 C CA . ALA A 1 171 ? -4.834 0.812 19.620 1.00 90.62 171 ALA A CA 1
ATOM 1414 C C . ALA A 1 171 ? -4.791 1.733 20.852 1.00 90.62 171 ALA A C 1
ATOM 1416 O O . ALA A 1 171 ? -5.464 1.476 21.852 1.00 90.62 171 ALA A O 1
ATOM 1417 N N . ARG A 1 172 ? -4.033 2.835 20.768 1.00 92.81 172 ARG A N 1
ATOM 1418 C CA . ARG A 1 172 ? -3.952 3.852 21.819 1.00 92.81 172 ARG A CA 1
ATOM 1419 C C . ARG A 1 172 ? -5.276 4.592 22.010 1.00 92.81 172 ARG A C 1
ATOM 1421 O O . ARG A 1 172 ? -5.761 4.627 23.136 1.00 92.81 172 ARG A O 1
ATOM 1428 N N . ARG A 1 173 ? -5.875 5.130 20.943 1.00 91.81 173 ARG A N 1
ATOM 1429 C CA . ARG A 1 173 ? -7.170 5.832 20.987 1.00 91.81 173 ARG A CA 1
ATOM 1430 C C . ARG A 1 173 ? -8.263 4.922 21.525 1.00 91.81 173 ARG A C 1
ATOM 1432 O O . ARG A 1 173 ? -9.047 5.335 22.364 1.00 91.81 173 ARG A O 1
ATOM 1439 N N . TRP A 1 174 ? -8.264 3.657 21.115 1.00 90.19 174 TRP A N 1
ATOM 1440 C CA . TRP A 1 174 ? -9.198 2.669 21.640 1.00 90.19 174 TRP A CA 1
ATOM 1441 C C . TRP A 1 174 ? -9.013 2.421 23.145 1.00 90.19 174 TRP A C 1
ATOM 1443 O O . TRP A 1 174 ? -9.983 2.362 23.902 1.00 90.19 174 TRP A O 1
ATOM 1453 N N . ALA A 1 175 ? -7.766 2.307 23.610 1.00 91.06 175 ALA A N 1
ATOM 1454 C CA . ALA A 1 175 ? -7.470 2.171 25.034 1.00 91.06 175 ALA A CA 1
ATOM 1455 C C . ALA A 1 175 ? -7.832 3.434 25.836 1.00 91.06 175 ALA A C 1
ATOM 1457 O O . ALA A 1 175 ? -8.271 3.321 26.979 1.00 91.06 175 ALA A O 1
ATOM 1458 N N . GLU A 1 176 ? -7.655 4.620 25.256 1.00 90.81 176 GLU A N 1
ATOM 1459 C CA . GLU A 1 176 ? -8.054 5.902 25.843 1.00 90.81 176 GLU A CA 1
ATOM 1460 C C . GLU A 1 176 ? -9.579 6.025 25.925 1.00 90.81 176 GLU A C 1
ATOM 1462 O O . GLU A 1 176 ? -10.088 6.355 26.994 1.00 90.81 176 GLU A O 1
ATOM 1467 N N . ALA A 1 177 ? -10.303 5.645 24.869 1.00 88.19 177 ALA A N 1
ATOM 1468 C CA . ALA A 1 177 ? -11.763 5.665 24.824 1.00 88.19 177 ALA A CA 1
ATOM 1469 C C . ALA A 1 177 ? -12.394 4.736 25.880 1.00 88.19 177 ALA A C 1
ATOM 1471 O O . ALA A 1 177 ? -13.394 5.072 26.504 1.00 88.19 177 ALA A O 1
ATOM 1472 N N . LYS A 1 178 ? -11.756 3.595 26.171 1.00 87.00 178 LYS A N 1
ATOM 1473 C CA . LYS A 1 178 ? -12.150 2.717 27.290 1.00 87.00 178 LYS A CA 1
ATOM 1474 C C . LYS A 1 178 ? -11.892 3.314 28.676 1.00 87.00 178 LYS A C 1
ATOM 1476 O O . LYS A 1 178 ? -12.465 2.857 29.657 1.00 87.00 178 LYS A O 1
ATOM 1481 N N . ARG A 1 179 ? -10.966 4.268 28.794 1.00 88.25 179 ARG A N 1
ATOM 1482 C CA . ARG A 1 179 ? -10.620 4.920 30.070 1.00 88.25 179 ARG A CA 1
ATOM 1483 C C . ARG A 1 179 ? -11.422 6.197 30.297 1.00 88.25 179 ARG A C 1
ATOM 1485 O O . ARG A 1 179 ? -11.570 6.607 31.447 1.00 88.25 179 ARG A O 1
ATOM 1492 N N . SER A 1 180 ? -11.896 6.836 29.228 1.00 81.06 180 SER A N 1
ATOM 1493 C CA . SER A 1 180 ? -12.637 8.098 29.281 1.00 81.06 180 SER A CA 1
ATOM 1494 C C . SER A 1 180 ? -14.060 7.973 29.820 1.00 81.06 180 SER A C 1
ATOM 1496 O O . SER A 1 180 ? -14.665 9.010 30.065 1.00 81.06 180 SER A O 1
ATOM 1498 N N . ASP A 1 181 ? -14.532 6.760 30.125 1.00 65.69 181 ASP A N 1
ATOM 1499 C CA . ASP A 1 181 ? -15.816 6.440 30.783 1.00 65.69 181 ASP A CA 1
ATOM 1500 C C . ASP A 1 181 ? -16.178 7.293 32.012 1.00 65.69 181 ASP A C 1
ATOM 1502 O O . ASP A 1 181 ? -17.317 7.281 32.466 1.00 65.69 181 ASP A O 1
ATOM 1506 N N . LYS A 1 182 ? -15.215 8.013 32.596 1.00 63.97 182 LYS A N 1
ATOM 1507 C CA . LYS A 1 182 ? -15.398 8.805 33.819 1.00 63.97 182 LYS A CA 1
ATOM 1508 C C . LYS A 1 182 ? -15.479 10.314 33.605 1.00 63.97 182 LYS A C 1
ATOM 1510 O O . LYS A 1 182 ? -15.600 11.037 34.590 1.00 63.97 182 LYS A O 1
ATOM 1515 N N . LYS A 1 183 ? -15.346 10.818 32.377 1.00 64.06 183 LYS A N 1
ATOM 1516 C CA . LYS A 1 183 ? -15.494 12.256 32.111 1.00 64.06 183 LYS A CA 1
ATOM 1517 C C . LYS A 1 183 ? -16.892 12.508 31.564 1.00 64.06 183 LYS A C 1
ATOM 1519 O O . LYS A 1 183 ? -17.272 11.880 30.589 1.00 64.06 183 LYS A O 1
ATOM 1524 N N . GLU A 1 184 ? -17.615 13.450 32.165 1.00 77.56 184 GLU A N 1
ATOM 1525 C CA . GLU A 1 184 ? -18.986 13.890 31.828 1.00 77.56 184 GLU A CA 1
ATOM 1526 C C . GLU A 1 184 ? -19.130 14.523 30.419 1.00 77.56 184 GLU A C 1
ATOM 1528 O O . GLU A 1 184 ? -20.023 15.329 30.169 1.00 77.56 184 GLU A O 1
ATOM 1533 N N . GLY A 1 185 ? -18.241 14.196 29.479 1.00 76.69 185 GLY A N 1
ATOM 1534 C CA . GLY A 1 185 ? -18.286 14.662 28.100 1.00 76.69 185 GLY A CA 1
ATOM 1535 C C . GLY A 1 185 ? -19.010 13.665 27.202 1.00 76.69 185 GLY A C 1
ATOM 1536 O O . GLY A 1 185 ? -18.686 12.479 27.193 1.00 76.69 185 GLY A O 1
ATOM 1537 N N . SER A 1 186 ? -19.957 14.163 26.407 1.00 83.44 186 SER A N 1
ATOM 1538 C CA . SER A 1 186 ? -20.553 13.418 25.295 1.00 83.44 186 SER A CA 1
ATOM 1539 C C . SER A 1 186 ? -19.454 12.865 24.387 1.00 83.44 186 SER A C 1
ATOM 1541 O O . SER A 1 186 ? -18.643 13.631 23.871 1.00 83.44 186 SER A O 1
ATOM 1543 N N . THR A 1 187 ? -19.442 11.550 24.170 1.00 88.44 187 THR A N 1
ATOM 1544 C CA . THR A 1 187 ? -18.577 10.923 23.160 1.00 88.44 187 THR A CA 1
ATOM 1545 C C . THR A 1 187 ? -19.181 11.167 21.774 1.00 88.44 187 THR A C 1
ATOM 1547 O O . THR A 1 187 ? -20.387 10.985 21.591 1.00 88.44 187 THR A O 1
ATOM 1550 N N . TYR A 1 188 ? -18.377 11.591 20.799 1.00 90.25 188 TYR A N 1
ATOM 1551 C CA . TYR A 1 188 ? -18.819 11.826 19.422 1.00 90.25 188 TYR A CA 1
ATOM 1552 C C . TYR A 1 188 ? -18.466 10.652 18.499 1.00 90.25 188 TYR A C 1
ATOM 1554 O O . TYR A 1 188 ? -17.601 9.828 18.791 1.00 90.25 188 TYR A O 1
ATOM 1562 N N . PHE A 1 189 ? -19.104 10.598 17.324 1.00 91.38 189 PHE A N 1
ATOM 1563 C CA . PHE A 1 189 ? -18.812 9.593 16.289 1.00 91.38 189 PHE A CA 1
ATOM 1564 C C . PHE A 1 189 ? -17.331 9.570 15.862 1.00 91.38 189 PHE A C 1
ATOM 1566 O O . PHE A 1 189 ? -16.788 8.506 15.562 1.00 91.38 189 PHE A O 1
ATOM 1573 N N . SER A 1 190 ? -16.680 10.737 15.847 1.00 90.19 190 SER A N 1
ATOM 1574 C CA . SER A 1 190 ? -15.260 10.912 15.516 1.00 90.19 190 SER A CA 1
ATOM 1575 C C . SER A 1 190 ? -14.306 10.345 16.568 1.00 90.19 190 SER A C 1
ATOM 1577 O O . SER A 1 190 ? -13.155 10.055 16.247 1.00 90.19 190 SER A O 1
ATOM 1579 N N . ASP A 1 191 ? -14.771 10.181 17.809 1.00 90.56 191 ASP A N 1
ATOM 1580 C CA . ASP A 1 191 ? -13.940 9.724 18.928 1.00 90.56 191 ASP A CA 1
ATOM 1581 C C . ASP A 1 191 ? -13.803 8.196 18.949 1.00 90.56 191 ASP A C 1
ATOM 1583 O O . ASP A 1 191 ? -12.894 7.641 19.572 1.00 90.56 191 ASP A O 1
ATOM 1587 N N . ILE A 1 192 ? -14.688 7.495 18.235 1.00 92.81 192 ILE A N 1
ATOM 1588 C CA . ILE A 1 192 ? -14.616 6.049 18.070 1.00 92.81 192 ILE A CA 1
ATOM 1589 C C . ILE A 1 192 ? -13.424 5.731 17.165 1.00 92.81 192 ILE A C 1
ATOM 1591 O O . ILE A 1 192 ? -13.355 6.147 16.010 1.00 92.81 192 ILE A O 1
ATOM 1595 N N . ALA A 1 193 ? -12.477 4.951 17.686 1.00 93.88 193 ALA A N 1
ATOM 1596 C CA . ALA A 1 193 ? -11.316 4.496 16.930 1.00 93.88 193 ALA A CA 1
ATOM 1597 C C . ALA A 1 193 ? -11.720 3.409 15.919 1.00 93.88 193 ALA A C 1
ATOM 1599 O O . ALA A 1 193 ? -11.510 2.219 16.151 1.00 93.88 193 ALA A O 1
ATOM 1600 N N . TRP A 1 194 ? -12.325 3.808 14.802 1.00 95.19 194 TRP A N 1
ATOM 1601 C CA . TRP A 1 194 ? -12.693 2.911 13.707 1.00 95.19 194 TRP A CA 1
ATOM 1602 C C . TRP A 1 194 ? -11.455 2.194 13.136 1.00 95.19 194 TRP A C 1
ATOM 1604 O O . TRP A 1 194 ? -10.376 2.791 13.097 1.00 95.19 194 TRP A O 1
ATOM 1614 N N . PRO A 1 195 ? -11.565 0.928 12.687 1.00 93.75 195 PRO A N 1
ATOM 1615 C CA . PRO A 1 195 ? -10.439 0.149 12.173 1.00 93.75 195 PRO A CA 1
ATOM 1616 C C . PRO A 1 195 ? -10.139 0.519 10.712 1.00 93.75 195 PRO A C 1
ATOM 1618 O O . PRO A 1 195 ? -10.086 -0.340 9.833 1.00 93.75 195 PRO A O 1
ATOM 1621 N N . VAL A 1 196 ? -9.991 1.813 10.453 1.00 92.75 196 VAL A N 1
ATOM 1622 C CA . VAL A 1 196 ? -9.682 2.393 9.149 1.00 92.75 196 VAL A CA 1
ATOM 1623 C C . VAL A 1 196 ? -8.652 3.495 9.328 1.00 92.75 196 VAL A C 1
ATOM 1625 O O . VAL A 1 196 ? -8.490 4.057 10.415 1.00 92.75 196 VAL A O 1
ATOM 1628 N N . ARG A 1 197 ? -7.953 3.819 8.242 1.00 90.00 197 ARG A N 1
ATOM 1629 C CA . ARG A 1 197 ? -7.067 4.978 8.209 1.00 90.00 197 ARG A CA 1
ATOM 1630 C C . ARG A 1 197 ? -7.888 6.237 8.520 1.00 90.00 197 ARG A C 1
ATOM 1632 O O . ARG A 1 197 ? -8.965 6.382 7.937 1.00 90.00 197 ARG A O 1
ATOM 1639 N N . PRO A 1 198 ? -7.434 7.125 9.425 1.00 87.19 198 PRO A N 1
ATOM 1640 C CA . PRO A 1 198 ? -8.135 8.380 9.650 1.00 87.19 198 PRO A CA 1
ATOM 1641 C C . PRO A 1 198 ? -8.267 9.114 8.309 1.00 87.19 198 PRO A C 1
ATOM 1643 O O . PRO A 1 198 ? -7.276 9.184 7.569 1.00 87.19 198 PRO A O 1
ATOM 1646 N N . PRO A 1 199 ? -9.470 9.596 7.957 1.00 87.50 199 PRO A N 1
ATOM 1647 C CA . PRO A 1 199 ? -9.645 10.335 6.720 1.00 87.50 199 PRO A CA 1
ATOM 1648 C C . PRO A 1 199 ? -8.752 11.578 6.739 1.00 87.50 199 PRO A C 1
ATOM 1650 O O . PRO A 1 199 ? -8.475 12.144 7.797 1.00 87.50 199 PRO A O 1
ATOM 1653 N N . ARG A 1 200 ? -8.292 11.991 5.556 1.00 87.31 200 ARG A N 1
ATOM 1654 C CA . ARG A 1 200 ? -7.748 13.344 5.376 1.00 87.31 200 ARG A CA 1
ATOM 1655 C C . ARG A 1 200 ? -8.902 14.332 5.542 1.00 87.31 200 ARG A C 1
ATOM 1657 O O . ARG A 1 200 ? -10.029 13.937 5.262 1.00 87.31 200 ARG A O 1
ATOM 1664 N N . ASP A 1 201 ? -8.614 15.550 5.993 1.00 83.81 201 ASP A N 1
ATOM 1665 C CA . ASP A 1 201 ? -9.579 16.481 6.609 1.00 83.81 201 ASP A CA 1
ATOM 1666 C C . ASP A 1 201 ? -10.906 16.693 5.838 1.00 83.81 201 ASP A C 1
ATOM 1668 O O . ASP A 1 201 ? -11.925 16.977 6.462 1.00 83.81 201 ASP A O 1
ATOM 1672 N N . ASP A 1 202 ? -10.944 16.426 4.527 1.00 85.19 202 ASP A N 1
ATOM 1673 C CA . ASP A 1 202 ? -12.129 16.596 3.673 1.00 85.19 202 ASP A CA 1
ATOM 1674 C C . ASP A 1 202 ? -12.847 15.295 3.256 1.00 85.19 202 ASP A C 1
ATOM 1676 O O . ASP A 1 202 ? -13.848 15.335 2.537 1.00 85.19 202 ASP A O 1
ATOM 1680 N N . GLN A 1 203 ? -12.357 14.114 3.648 1.00 85.94 203 GLN A N 1
ATOM 1681 C CA . GLN A 1 203 ? -12.930 12.840 3.200 1.00 85.94 203 GLN A CA 1
ATOM 1682 C C . GLN A 1 203 ? -13.899 12.232 4.224 1.00 85.94 203 GLN A C 1
ATOM 1684 O O . GLN A 1 203 ? -13.572 12.116 5.406 1.00 85.94 203 GLN A O 1
ATOM 1689 N N . PRO A 1 204 ? -15.086 11.762 3.794 1.00 90.38 204 PRO A N 1
ATOM 1690 C CA . PRO A 1 204 ? -15.971 11.022 4.680 1.00 90.38 204 PRO A CA 1
ATOM 1691 C C . PRO A 1 204 ? -15.326 9.693 5.087 1.00 90.38 204 PRO A C 1
ATOM 1693 O O . PRO A 1 204 ? -14.581 9.076 4.323 1.00 90.38 204 PRO A O 1
ATOM 1696 N N . LEU A 1 205 ? -15.649 9.220 6.291 1.00 91.88 205 LEU A N 1
ATOM 1697 C CA . LEU A 1 205 ? -15.172 7.934 6.789 1.00 91.88 205 LEU A CA 1
ATOM 1698 C C . LEU A 1 205 ? -15.682 6.795 5.891 1.00 91.88 205 LEU A C 1
ATOM 1700 O O . LEU A 1 205 ? -16.883 6.519 5.839 1.00 91.88 205 LEU A O 1
ATOM 1704 N N . ARG A 1 206 ? -14.769 6.108 5.200 1.00 93.06 206 ARG A N 1
ATOM 1705 C CA . ARG A 1 206 ? -15.106 4.972 4.337 1.00 93.06 206 ARG A CA 1
ATOM 1706 C C . ARG A 1 206 ? -14.966 3.659 5.108 1.00 93.06 206 ARG A C 1
ATOM 1708 O O . ARG A 1 206 ? -13.869 3.255 5.478 1.00 93.06 206 ARG A O 1
ATOM 1715 N N . LEU A 1 207 ? -16.101 3.010 5.376 1.00 94.88 207 LEU A N 1
ATOM 1716 C CA . LEU A 1 207 ? -16.193 1.700 6.043 1.00 94.88 207 LEU A CA 1
ATOM 1717 C C . LEU A 1 207 ? -16.458 0.579 5.022 1.00 94.88 207 LEU A C 1
ATOM 1719 O O . LEU A 1 207 ? -17.359 -0.249 5.170 1.00 94.88 207 LEU A O 1
ATOM 1723 N N . ASP A 1 208 ? -15.730 0.616 3.916 1.00 95.44 208 ASP A N 1
ATOM 1724 C CA . ASP A 1 208 ? -15.699 -0.400 2.871 1.00 95.44 208 ASP A CA 1
ATOM 1725 C C . ASP A 1 208 ? -14.696 -1.516 3.209 1.00 95.44 208 ASP A C 1
ATOM 1727 O O . ASP A 1 208 ? -13.748 -1.336 3.981 1.00 95.44 208 ASP A O 1
ATOM 1731 N N . LYS A 1 209 ? -14.927 -2.699 2.621 1.00 94.94 209 LYS A N 1
ATOM 1732 C CA . LYS A 1 209 ? -14.102 -3.893 2.839 1.00 94.94 209 LYS A CA 1
ATOM 1733 C C . LYS A 1 209 ? -12.627 -3.615 2.564 1.00 94.94 209 LYS A C 1
ATOM 1735 O O . LYS A 1 209 ? -11.787 -3.994 3.368 1.00 94.94 209 LYS A O 1
ATOM 1740 N N . GLU A 1 210 ? -12.322 -2.906 1.481 1.00 91.94 210 GLU A N 1
ATOM 1741 C CA . GLU A 1 210 ? -10.955 -2.568 1.069 1.00 91.94 210 GLU A CA 1
ATOM 1742 C C . GLU A 1 210 ? -10.238 -1.659 2.076 1.00 91.94 210 GLU A C 1
ATOM 1744 O O . GLU A 1 210 ? -9.073 -1.896 2.396 1.00 91.94 210 GLU A O 1
ATOM 1749 N N . SER A 1 211 ? -10.924 -0.662 2.642 1.00 92.69 211 SER A N 1
ATOM 1750 C CA . SER A 1 211 ? -10.342 0.246 3.642 1.00 92.69 211 SER A CA 1
ATOM 1751 C C . SER A 1 211 ? -10.049 -0.471 4.961 1.00 92.69 211 SER A C 1
ATOM 1753 O O . SER A 1 211 ? -8.974 -0.311 5.536 1.00 92.69 211 SER A O 1
ATOM 1755 N N . ILE A 1 212 ? -10.973 -1.318 5.425 1.00 94.44 212 ILE A N 1
ATOM 1756 C CA . ILE A 1 212 ? -10.785 -2.106 6.654 1.00 94.44 212 ILE A CA 1
ATOM 1757 C C . ILE A 1 212 ? -9.730 -3.200 6.434 1.00 94.44 212 ILE A C 1
ATOM 1759 O O . ILE A 1 212 ? -8.873 -3.425 7.291 1.00 94.44 212 ILE A O 1
ATOM 1763 N N . ALA A 1 213 ? -9.746 -3.863 5.274 1.00 92.06 213 ALA A N 1
ATOM 1764 C CA . ALA A 1 213 ? -8.767 -4.880 4.912 1.00 92.06 213 ALA A CA 1
ATOM 1765 C C . ALA A 1 213 ? -7.367 -4.283 4.777 1.00 92.06 213 ALA A C 1
ATOM 1767 O O . ALA A 1 213 ? -6.437 -4.798 5.389 1.00 92.06 213 ALA A O 1
ATOM 1768 N N . SER A 1 214 ? -7.197 -3.178 4.049 1.00 89.88 214 SER A N 1
ATOM 1769 C CA . SER A 1 214 ? -5.902 -2.498 3.936 1.00 89.88 214 SER A CA 1
ATOM 1770 C C . SER A 1 214 ? -5.394 -2.044 5.307 1.00 89.88 214 SER A C 1
ATOM 1772 O O . SER A 1 214 ? -4.235 -2.283 5.645 1.00 89.88 214 SER A O 1
ATOM 1774 N N . PHE A 1 215 ? -6.268 -1.509 6.163 1.00 92.25 215 PHE A N 1
ATOM 1775 C CA . PHE A 1 215 ? -5.872 -1.084 7.498 1.00 92.25 215 PHE A CA 1
ATOM 1776 C C . PHE A 1 215 ? -5.492 -2.247 8.418 1.00 92.25 215 PHE A C 1
ATOM 1778 O O . PHE A 1 215 ? -4.423 -2.198 9.016 1.00 92.25 215 PHE A O 1
ATOM 1785 N N . LEU A 1 216 ? -6.304 -3.302 8.543 1.00 90.75 216 LEU A N 1
ATOM 1786 C CA . LEU A 1 216 ? -6.069 -4.400 9.499 1.00 90.75 216 LEU A CA 1
ATOM 1787 C C . LEU A 1 216 ? -5.163 -5.502 8.951 1.00 90.75 216 LEU A C 1
ATOM 1789 O O . LEU A 1 216 ? -4.287 -6.014 9.651 1.00 90.75 216 LEU A O 1
ATOM 1793 N N . VAL A 1 217 ? -5.387 -5.871 7.693 1.00 86.62 217 VAL A N 1
ATOM 179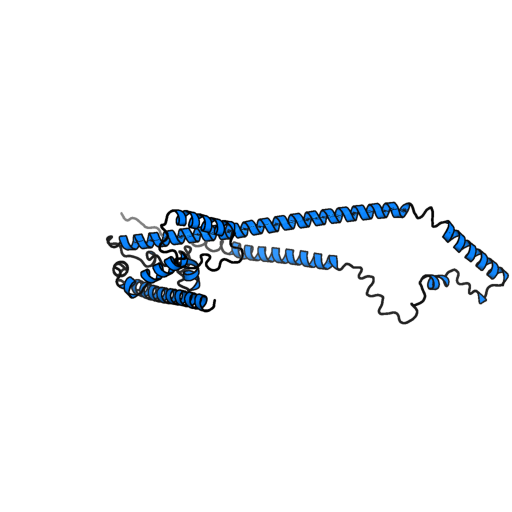4 C CA . VAL A 1 217 ? -4.749 -7.004 7.017 1.00 86.62 217 VAL A CA 1
ATOM 1795 C C . VAL A 1 217 ? -3.631 -6.559 6.087 1.00 86.62 217 VAL A C 1
ATOM 1797 O O . VAL A 1 217 ? -2.684 -7.323 5.955 1.00 86.62 217 VAL A O 1
ATOM 1800 N N . GLY A 1 218 ? -3.675 -5.333 5.541 1.00 73.38 218 GLY A N 1
ATOM 1801 C CA . GLY A 1 218 ? -2.743 -4.769 4.544 1.00 73.38 218 GLY A CA 1
ATOM 1802 C C . GLY A 1 218 ? -1.297 -4.559 5.007 1.00 73.38 218 GLY A C 1
ATOM 1803 O O . GLY A 1 218 ? -0.575 -3.710 4.498 1.00 73.38 218 GLY A O 1
ATOM 1804 N N . GLY A 1 219 ? -0.854 -5.361 5.971 1.00 61.38 219 GLY A N 1
ATOM 1805 C CA . GLY A 1 219 ? 0.529 -5.791 6.047 1.00 61.38 219 GLY A CA 1
ATOM 1806 C C . GLY A 1 219 ? 0.806 -6.971 5.095 1.00 61.38 219 GLY A C 1
ATOM 1807 O O . GLY A 1 219 ? -0.088 -7.475 4.421 1.00 61.38 219 GLY A O 1
ATOM 1808 N N . PRO A 1 220 ? 2.060 -7.429 5.036 1.00 51.22 220 PRO A N 1
ATOM 1809 C CA . PRO A 1 220 ? 2.581 -8.349 4.023 1.00 51.22 220 PRO A CA 1
ATOM 1810 C C . PRO A 1 220 ? 2.125 -9.811 4.180 1.00 51.22 220 PRO A C 1
ATOM 1812 O O . PRO A 1 220 ? 2.955 -10.714 4.192 1.00 51.22 220 PRO A O 1
ATOM 1815 N N . GLU A 1 221 ? 0.828 -10.097 4.287 1.00 43.81 221 GLU A N 1
ATOM 1816 C CA . GLU A 1 221 ? 0.343 -11.490 4.204 1.00 43.81 221 GLU A CA 1
ATOM 1817 C C . GLU A 1 221 ? 0.160 -11.989 2.761 1.00 43.81 221 GLU A C 1
ATOM 1819 O O . GLU A 1 221 ? -0.185 -13.143 2.529 1.00 43.81 221 GLU A O 1
ATOM 1824 N N . GLY A 1 222 ? 0.508 -11.134 1.803 1.00 46.72 222 GLY A N 1
ATOM 1825 C CA . GLY A 1 222 ? 0.713 -11.439 0.393 1.00 46.72 222 GLY A CA 1
ATOM 1826 C C . GLY A 1 222 ? 1.621 -10.385 -0.225 1.00 46.72 222 GLY A C 1
ATOM 1827 O O . GLY A 1 222 ? 1.264 -9.791 -1.236 1.00 46.72 222 GLY A O 1
ATOM 1828 N N . ALA A 1 223 ? 2.741 -10.065 0.438 1.00 49.09 223 ALA A N 1
ATOM 1829 C CA . ALA A 1 223 ? 3.678 -9.111 -0.132 1.00 49.09 223 ALA A CA 1
ATOM 1830 C C . ALA A 1 223 ? 4.014 -9.522 -1.573 1.00 49.09 223 ALA A C 1
ATOM 1832 O O . ALA A 1 223 ? 4.342 -10.696 -1.776 1.00 49.09 223 ALA A O 1
ATOM 1833 N N . PRO A 1 224 ? 3.929 -8.600 -2.551 1.00 44.19 224 PRO A N 1
ATOM 1834 C CA . PRO A 1 224 ? 4.345 -8.898 -3.912 1.00 44.19 224 PRO A CA 1
ATOM 1835 C C . PRO A 1 224 ? 5.758 -9.486 -3.874 1.00 44.19 224 PRO A C 1
ATOM 1837 O O . PRO A 1 224 ? 6.536 -9.173 -2.967 1.00 44.19 224 PRO A O 1
ATOM 1840 N N . GLU A 1 225 ? 6.065 -10.363 -4.825 1.00 45.06 225 GLU A N 1
ATOM 1841 C CA . GLU A 1 225 ? 7.362 -11.013 -5.048 1.00 45.06 225 GLU A CA 1
ATOM 1842 C C . GLU A 1 225 ? 8.460 -9.963 -5.343 1.00 45.06 225 GLU A C 1
ATOM 1844 O O . GLU A 1 225 ? 8.937 -9.790 -6.456 1.00 45.06 225 GLU A O 1
ATOM 1849 N N . GLY A 1 226 ? 8.777 -9.166 -4.325 1.00 45.09 226 GLY A N 1
ATOM 1850 C CA . GLY A 1 226 ? 9.349 -7.824 -4.429 1.00 45.09 226 GLY A CA 1
ATOM 1851 C C . GLY A 1 226 ? 9.321 -7.036 -3.111 1.00 45.09 226 GLY A C 1
ATOM 1852 O O . GLY A 1 226 ? 9.909 -5.958 -3.047 1.00 45.09 226 GLY A O 1
ATOM 1853 N N . TYR A 1 227 ? 8.717 -7.571 -2.033 1.00 50.81 227 TYR A N 1
ATOM 1854 C CA . TYR A 1 227 ? 8.952 -7.062 -0.679 1.00 50.81 227 TYR A CA 1
ATOM 1855 C C . TYR A 1 227 ? 10.459 -6.917 -0.482 1.00 50.81 227 TYR A C 1
ATOM 1857 O O . TYR A 1 227 ? 11.179 -7.890 -0.736 1.00 50.81 227 TYR A O 1
ATOM 1865 N N . PRO A 1 228 ? 10.960 -5.753 -0.039 1.00 56.97 228 PRO A N 1
ATOM 1866 C CA . PRO A 1 228 ? 12.385 -5.566 0.098 1.00 56.97 228 PRO A CA 1
ATOM 1867 C C . PRO A 1 228 ? 12.910 -6.655 1.026 1.00 56.97 228 PRO A C 1
ATOM 1869 O O . PRO A 1 228 ? 12.572 -6.699 2.210 1.00 56.97 228 PRO A O 1
ATOM 1872 N N . ASP A 1 229 ? 13.709 -7.562 0.473 1.00 61.84 229 ASP A N 1
ATOM 1873 C CA . ASP A 1 229 ? 14.209 -8.747 1.169 1.00 61.84 229 ASP A CA 1
ATOM 1874 C C . ASP A 1 229 ? 14.881 -8.347 2.496 1.00 61.84 229 ASP A C 1
ATOM 1876 O O . ASP A 1 229 ? 14.775 -9.031 3.508 1.00 61.84 229 ASP A O 1
ATOM 1880 N N . TRP A 1 230 ? 15.458 -7.143 2.562 1.00 64.31 230 TRP A N 1
ATOM 1881 C CA . TRP A 1 230 ? 16.012 -6.574 3.788 1.00 64.31 230 TRP A CA 1
ATOM 1882 C C . TRP A 1 230 ? 14.987 -6.366 4.920 1.00 64.31 230 TRP A C 1
ATOM 1884 O O . TRP A 1 230 ? 15.346 -6.535 6.085 1.00 64.31 230 TRP A O 1
ATOM 1894 N N . LEU A 1 231 ? 13.730 -6.034 4.621 1.00 62.09 231 LEU A N 1
ATOM 1895 C CA . LEU A 1 231 ? 12.674 -5.757 5.602 1.00 62.09 231 LEU A CA 1
ATOM 1896 C C . LEU A 1 231 ? 12.062 -7.065 6.118 1.00 62.09 231 LEU A C 1
ATOM 1898 O O . LEU A 1 231 ? 11.921 -7.240 7.329 1.00 62.09 231 LEU A O 1
ATOM 1902 N N . ALA A 1 232 ? 11.845 -8.040 5.228 1.00 66.19 232 ALA A N 1
ATOM 1903 C CA . ALA A 1 232 ? 11.520 -9.416 5.610 1.00 66.19 232 ALA A CA 1
ATOM 1904 C C . ALA A 1 232 ? 12.658 -10.063 6.423 1.00 66.19 232 ALA A C 1
ATOM 1906 O O . ALA A 1 232 ? 12.403 -10.698 7.447 1.00 66.19 232 ALA A O 1
ATOM 1907 N N . ARG A 1 233 ? 13.926 -9.859 6.034 1.00 71.69 233 ARG A N 1
ATOM 1908 C CA . ARG A 1 233 ? 15.109 -10.304 6.794 1.00 71.69 233 ARG A CA 1
ATOM 1909 C C . ARG A 1 233 ? 15.215 -9.604 8.142 1.00 71.69 233 ARG A C 1
ATOM 1911 O O . ARG A 1 233 ? 15.568 -10.260 9.117 1.00 71.69 233 ARG A O 1
ATOM 1918 N N . ARG A 1 234 ? 14.899 -8.308 8.233 1.00 72.62 234 ARG A N 1
ATOM 1919 C CA . ARG A 1 234 ? 14.895 -7.564 9.501 1.00 72.62 234 ARG A CA 1
ATOM 1920 C C . ARG A 1 234 ? 13.803 -8.075 10.434 1.00 72.62 234 ARG A C 1
ATOM 1922 O O . ARG A 1 234 ? 14.117 -8.367 11.582 1.00 72.62 234 ARG A O 1
ATOM 1929 N N . GLN A 1 235 ? 12.582 -8.276 9.939 1.00 69.44 235 GLN A N 1
ATOM 1930 C CA . GLN A 1 235 ? 11.495 -8.861 10.728 1.00 69.44 235 GLN A CA 1
ATOM 1931 C C . GLN A 1 235 ? 11.799 -10.309 11.131 1.00 69.44 235 GLN A C 1
ATOM 1933 O O . GLN A 1 235 ? 11.643 -10.650 12.297 1.00 69.44 235 GLN A O 1
ATOM 1938 N N . LYS A 1 236 ? 12.332 -11.149 10.230 1.00 75.88 236 LYS A N 1
ATOM 1939 C CA . LYS A 1 236 ? 12.805 -12.504 10.574 1.00 75.88 236 LYS A CA 1
ATOM 1940 C C . LYS A 1 236 ? 13.926 -12.473 11.614 1.00 75.88 236 LYS A C 1
ATOM 1942 O O . LYS A 1 236 ? 13.950 -13.319 12.502 1.00 75.88 236 LYS A O 1
ATOM 1947 N N . LYS A 1 237 ? 14.848 -11.508 11.535 1.00 80.31 237 LYS A N 1
ATOM 1948 C CA . LYS A 1 237 ? 15.937 -11.333 12.507 1.00 80.31 237 LYS A CA 1
ATOM 1949 C C . LYS A 1 237 ? 15.408 -10.863 13.861 1.00 80.31 237 LYS A C 1
ATOM 1951 O O . LYS A 1 237 ? 15.844 -11.392 14.875 1.00 80.31 237 LYS A O 1
ATOM 1956 N N . GLU A 1 238 ? 14.468 -9.922 13.898 1.00 75.94 238 GLU A N 1
ATOM 1957 C CA . GLU A 1 238 ? 13.811 -9.472 15.132 1.00 75.94 238 GLU A CA 1
ATOM 1958 C C . GLU A 1 238 ? 12.948 -10.574 15.752 1.00 75.94 238 GLU A C 1
ATOM 1960 O O . GLU A 1 238 ? 13.052 -10.812 16.952 1.00 75.94 238 GLU A O 1
ATOM 1965 N N . ALA A 1 239 ? 12.188 -11.317 14.943 1.00 73.19 239 ALA A N 1
ATOM 1966 C CA . ALA A 1 239 ? 11.464 -12.502 15.384 1.00 73.19 239 ALA A CA 1
ATOM 1967 C C . ALA A 1 239 ? 12.433 -13.532 15.972 1.00 73.19 239 ALA A C 1
ATOM 1969 O O . ALA A 1 239 ? 12.240 -13.954 17.102 1.00 73.19 239 ALA A O 1
ATOM 1970 N N . LYS A 1 240 ? 13.539 -13.853 15.286 1.00 78.12 240 LYS A N 1
ATOM 1971 C CA . LYS A 1 240 ? 14.573 -14.773 15.791 1.00 78.12 240 LYS A CA 1
ATOM 1972 C C . LYS A 1 240 ? 15.229 -14.286 17.091 1.00 78.12 240 LYS A C 1
ATOM 1974 O O . LYS A 1 240 ? 15.576 -15.114 17.924 1.00 78.12 240 LYS A O 1
ATOM 1979 N N . ARG A 1 241 ? 15.376 -12.968 17.292 1.00 77.50 241 ARG A N 1
ATOM 1980 C CA . ARG A 1 241 ? 15.826 -12.396 18.578 1.00 77.50 241 ARG A CA 1
ATOM 1981 C C . ARG A 1 241 ? 14.775 -12.580 19.672 1.00 77.50 241 ARG A C 1
ATOM 1983 O O . ARG A 1 241 ? 15.142 -12.969 20.768 1.00 77.50 241 ARG A O 1
ATOM 1990 N N . ARG A 1 242 ? 13.487 -12.380 19.367 1.00 71.00 242 ARG A N 1
ATOM 1991 C CA . ARG A 1 242 ? 12.385 -12.653 20.307 1.00 71.00 242 ARG A CA 1
ATOM 1992 C C . ARG A 1 242 ? 12.274 -14.140 20.659 1.00 71.00 242 ARG A C 1
ATOM 1994 O O . ARG A 1 242 ? 12.109 -14.453 21.831 1.00 71.00 242 ARG A O 1
ATOM 2001 N N . LYS A 1 243 ? 12.474 -15.042 19.687 1.00 64.31 243 LYS A N 1
ATOM 2002 C CA . LYS A 1 243 ? 12.512 -16.504 19.902 1.00 64.31 243 LYS A CA 1
ATOM 2003 C C . LYS A 1 243 ? 13.586 -16.943 20.893 1.00 64.31 243 LYS A C 1
ATOM 2005 O O . LYS A 1 243 ? 13.444 -17.980 21.521 1.00 64.31 243 LYS A O 1
ATOM 2010 N N . HIS A 1 244 ? 14.666 -16.175 21.024 1.00 69.19 244 HIS A N 1
ATOM 2011 C CA . HIS A 1 244 ? 15.714 -16.487 21.989 1.00 69.19 244 HIS A CA 1
ATOM 2012 C C . HIS A 1 244 ? 15.306 -16.145 23.437 1.00 69.19 244 HIS A C 1
ATOM 2014 O O . HIS A 1 244 ? 15.858 -16.726 24.363 1.00 69.19 244 HIS A O 1
ATOM 2020 N N . ASP A 1 245 ? 14.329 -15.253 23.634 1.00 64.50 245 ASP A N 1
ATOM 2021 C CA . ASP A 1 245 ? 13.860 -14.821 24.962 1.00 64.50 245 ASP A CA 1
ATOM 2022 C C . ASP A 1 245 ? 12.521 -15.446 25.385 1.00 64.50 245 ASP A C 1
ATOM 2024 O O . ASP A 1 245 ? 12.137 -15.341 26.547 1.00 64.50 245 ASP A O 1
ATOM 2028 N N . THR A 1 246 ? 11.792 -16.107 24.478 1.00 57.94 246 THR A N 1
ATOM 2029 C CA . THR A 1 246 ? 10.509 -16.752 24.806 1.00 57.94 246 THR A CA 1
ATOM 2030 C C . THR A 1 246 ? 10.657 -18.269 24.797 1.00 57.94 246 THR A C 1
ATOM 2032 O O . THR A 1 246 ? 10.856 -18.893 23.760 1.00 57.94 246 THR A O 1
ATOM 2035 N N . THR A 1 247 ? 10.573 -18.866 25.984 1.00 55.81 247 THR A N 1
ATOM 2036 C CA . THR A 1 247 ? 10.553 -20.309 26.251 1.00 55.81 247 THR A CA 1
ATOM 2037 C C . THR A 1 247 ? 9.483 -21.044 25.426 1.00 55.81 247 THR A C 1
ATOM 2039 O O . THR A 1 247 ? 8.328 -21.096 25.827 1.00 55.81 247 THR A O 1
ATOM 2042 N N . ALA A 1 248 ? 9.891 -21.568 24.265 1.00 55.66 248 ALA A N 1
ATOM 2043 C CA . ALA A 1 248 ? 9.520 -22.798 23.534 1.00 55.66 248 ALA A CA 1
ATOM 2044 C C . ALA A 1 248 ? 8.082 -23.398 23.541 1.00 55.66 248 ALA A C 1
ATOM 2046 O O . ALA A 1 248 ? 7.929 -24.515 23.057 1.00 55.66 248 ALA A O 1
ATOM 2047 N N . GLY A 1 249 ? 7.036 -22.734 24.043 1.00 53.53 249 GLY A N 1
ATOM 2048 C CA . GLY A 1 249 ? 5.732 -23.383 24.278 1.00 53.53 249 GLY A CA 1
ATOM 2049 C C . GLY A 1 249 ? 4.637 -23.230 23.212 1.00 53.53 249 GLY A C 1
ATOM 2050 O O . GLY A 1 249 ? 3.942 -24.201 22.951 1.00 53.53 249 GLY A O 1
ATOM 2051 N N . ASP A 1 250 ? 4.468 -22.055 22.594 1.00 50.41 250 ASP A N 1
ATOM 2052 C CA . ASP A 1 250 ? 3.244 -21.714 21.830 1.00 50.41 250 ASP A CA 1
ATOM 2053 C C . ASP A 1 250 ? 3.556 -20.912 20.545 1.00 50.41 250 ASP A C 1
ATOM 2055 O O . ASP A 1 250 ? 3.171 -19.753 20.388 1.00 50.41 250 ASP A O 1
ATOM 2059 N N . GLU A 1 251 ? 4.318 -21.497 19.614 1.00 53.91 251 GLU A N 1
ATOM 2060 C CA . GLU A 1 251 ? 4.725 -20.824 18.362 1.00 53.91 251 GLU A CA 1
ATOM 2061 C C . GLU A 1 251 ? 3.854 -21.123 17.134 1.00 53.91 251 GLU A C 1
ATOM 2063 O O . GLU A 1 251 ? 4.104 -20.573 16.056 1.00 53.91 251 GLU A O 1
ATOM 2068 N N . GLU A 1 252 ? 2.823 -21.956 17.248 1.00 52.41 252 GLU A N 1
ATOM 2069 C CA . GLU A 1 252 ? 1.941 -22.197 16.113 1.00 52.41 252 GLU A CA 1
ATOM 2070 C C . GLU A 1 252 ? 0.855 -21.115 16.036 1.00 52.41 252 GLU A C 1
ATOM 2072 O O . GLU A 1 252 ? -0.197 -21.162 16.665 1.00 52.41 252 GLU A O 1
ATOM 2077 N N . ASP A 1 253 ? 1.110 -20.156 15.140 1.00 53.44 253 ASP A N 1
ATOM 2078 C CA . ASP A 1 253 ? 0.109 -19.594 14.226 1.00 53.44 253 ASP A CA 1
ATOM 2079 C C . ASP A 1 253 ? -0.373 -18.142 14.475 1.00 53.44 253 ASP A C 1
ATOM 2081 O O . ASP A 1 253 ? -1.226 -17.657 13.719 1.00 53.44 253 ASP A O 1
ATOM 2085 N N . SER A 1 254 ? 0.203 -17.385 15.421 1.00 53.81 254 SER A N 1
A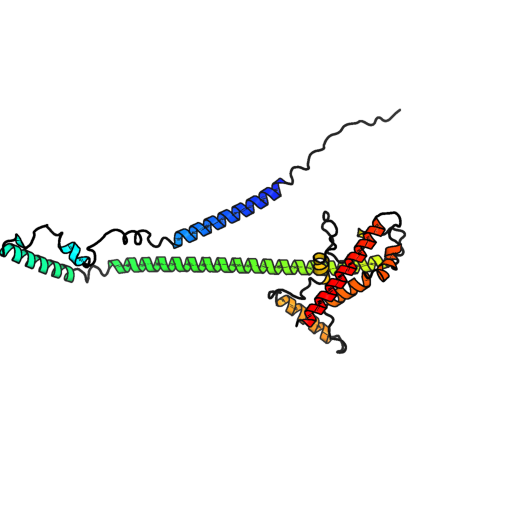TOM 2086 C CA . SER A 1 254 ? -0.101 -15.948 15.610 1.00 53.81 254 SER A CA 1
ATOM 2087 C C . SER A 1 254 ? 0.708 -15.038 14.669 1.00 53.81 254 SER A C 1
ATOM 2089 O O . SER A 1 254 ? 1.674 -14.368 15.035 1.00 53.81 254 SER A O 1
ATOM 2091 N N . SER A 1 255 ? 0.313 -14.987 13.391 1.00 63.69 255 SER A N 1
ATOM 2092 C CA . SER A 1 255 ? 0.781 -13.897 12.529 1.00 63.69 255 SER A CA 1
ATOM 2093 C C . SER A 1 255 ? 0.192 -12.570 13.049 1.00 63.69 255 SER A C 1
ATOM 2095 O O . SER A 1 255 ? -1.002 -12.517 13.358 1.00 63.69 255 SER A O 1
ATOM 2097 N N . PRO A 1 256 ? 0.978 -11.477 13.136 1.00 69.88 256 PRO A N 1
ATOM 2098 C CA . PRO A 1 256 ? 0.507 -10.192 13.664 1.00 69.88 256 PRO A CA 1
ATOM 2099 C C . PRO A 1 256 ? -0.801 -9.665 13.028 1.00 69.88 256 PRO A C 1
ATOM 2101 O O . PRO A 1 256 ? -1.594 -9.045 13.740 1.00 69.88 256 PRO A O 1
ATOM 2104 N N . PRO A 1 257 ? -1.098 -9.926 11.735 1.00 77.50 257 PRO A N 1
ATOM 2105 C CA . PRO A 1 257 ? -2.393 -9.590 11.144 1.00 77.50 257 PRO A CA 1
ATOM 2106 C C . PRO A 1 257 ? -3.579 -10.365 11.736 1.00 77.50 257 PRO A C 1
ATOM 2108 O O . PRO A 1 257 ? -4.660 -9.797 11.884 1.00 77.50 257 PRO A O 1
ATOM 2111 N N . LYS A 1 258 ? -3.406 -11.647 12.097 1.00 83.25 258 LYS A N 1
ATOM 2112 C CA . LYS A 1 258 ? -4.481 -12.459 12.695 1.00 83.25 258 LYS A CA 1
ATOM 2113 C C . LYS A 1 258 ? -4.881 -11.912 14.056 1.00 83.25 258 LYS A C 1
ATOM 2115 O O . LYS A 1 258 ? -6.071 -11.841 14.350 1.00 83.25 258 LYS A O 1
ATOM 2120 N N . ASP A 1 259 ? -3.910 -11.505 14.865 1.00 86.31 259 ASP A N 1
ATOM 2121 C CA . ASP A 1 259 ? -4.182 -10.968 16.197 1.00 86.31 259 ASP A CA 1
ATOM 2122 C C . ASP A 1 259 ? -4.865 -9.602 16.120 1.00 86.31 259 ASP A C 1
ATOM 2124 O O . ASP A 1 259 ? -5.797 -9.344 16.881 1.00 86.31 259 ASP A O 1
ATOM 2128 N N . LEU A 1 260 ? -4.486 -8.761 15.151 1.00 88.69 260 LEU A N 1
ATOM 2129 C CA . LEU A 1 260 ? -5.183 -7.502 14.871 1.00 88.69 260 LEU A CA 1
ATOM 2130 C C . LEU A 1 260 ? -6.629 -7.739 14.428 1.00 88.69 260 LEU A C 1
ATOM 2132 O O . LEU A 1 260 ? -7.536 -7.117 14.975 1.00 88.69 260 LEU A O 1
ATOM 2136 N N . LEU A 1 261 ? -6.858 -8.666 13.493 1.00 92.56 261 LEU A N 1
ATOM 2137 C CA . LEU A 1 261 ? -8.199 -9.002 13.014 1.00 92.56 261 LEU A CA 1
ATOM 2138 C C . LEU A 1 261 ? -9.076 -9.580 14.134 1.00 92.56 261 LEU A C 1
ATOM 2140 O O . LEU A 1 261 ? -10.220 -9.164 14.304 1.00 92.56 261 LEU A O 1
ATOM 2144 N N . ARG A 1 262 ? -8.530 -10.494 14.947 1.00 91.88 262 ARG A N 1
ATOM 2145 C CA . ARG A 1 262 ? -9.206 -11.037 16.137 1.00 91.88 262 ARG A CA 1
ATOM 2146 C C . ARG A 1 262 ? -9.522 -9.940 17.146 1.00 91.88 262 ARG A C 1
ATOM 2148 O O . ARG A 1 262 ? -10.635 -9.890 17.656 1.00 91.88 262 ARG A O 1
ATOM 2155 N N . THR A 1 263 ? -8.571 -9.047 17.414 1.00 92.12 263 THR A N 1
ATOM 2156 C CA . THR A 1 263 ? -8.773 -7.920 18.332 1.00 92.12 263 THR A CA 1
ATOM 2157 C C . THR A 1 263 ? -9.879 -7.003 17.821 1.00 92.12 263 THR A C 1
ATOM 2159 O O . THR A 1 263 ? -10.784 -6.677 18.583 1.00 92.12 263 THR A O 1
ATOM 2162 N N . ALA A 1 264 ? -9.859 -6.643 16.535 1.00 94.50 264 ALA A N 1
ATOM 2163 C CA . ALA A 1 264 ? -10.898 -5.831 15.910 1.00 94.50 264 ALA A CA 1
ATOM 2164 C C . ALA A 1 264 ? -12.274 -6.508 15.992 1.00 94.50 264 ALA A C 1
ATOM 2166 O O . ALA A 1 264 ? -13.238 -5.859 16.379 1.00 94.50 264 ALA A O 1
ATOM 2167 N N . LEU A 1 265 ? -12.366 -7.815 15.729 1.00 95.50 265 LEU A N 1
ATOM 2168 C CA . LEU A 1 265 ? -13.611 -8.578 15.874 1.00 95.50 265 LEU A CA 1
ATOM 2169 C C . LEU A 1 265 ? -14.145 -8.589 17.302 1.00 95.50 265 LEU A C 1
ATOM 2171 O O . LEU A 1 265 ? -15.335 -8.396 17.512 1.00 95.50 265 LEU A O 1
ATOM 2175 N N . LEU A 1 266 ? -13.280 -8.800 18.295 1.00 94.19 266 LEU A N 1
ATOM 2176 C CA . LEU A 1 266 ? -13.692 -8.801 19.700 1.00 94.19 266 LEU A CA 1
ATOM 2177 C C . LEU A 1 266 ? -14.153 -7.418 20.166 1.00 94.19 266 LEU A C 1
ATOM 2179 O O . LEU A 1 266 ? -14.997 -7.325 21.057 1.00 94.19 266 LEU A O 1
ATOM 2183 N N . VAL A 1 267 ? -13.569 -6.368 19.593 1.00 93.19 267 VAL A N 1
ATOM 2184 C CA . VAL A 1 267 ? -13.878 -4.971 19.885 1.00 93.19 267 VAL A CA 1
ATOM 2185 C C . VAL A 1 267 ? -15.184 -4.532 19.226 1.00 93.19 267 VAL A C 1
ATOM 2187 O O . VAL A 1 267 ? -16.032 -3.957 19.900 1.00 93.19 267 VAL A O 1
ATOM 2190 N N . PHE A 1 268 ? -15.353 -4.825 17.938 1.00 95.69 268 PHE A N 1
ATOM 2191 C CA . PHE A 1 268 ? -16.502 -4.413 17.130 1.00 95.69 268 PHE A CA 1
ATOM 2192 C C . PHE A 1 268 ? -17.589 -5.487 17.035 1.00 95.69 268 PHE A C 1
ATOM 2194 O O . PHE A 1 268 ? -18.466 -5.403 16.180 1.00 95.69 268 PHE A O 1
ATOM 2201 N N . HIS A 1 269 ? -17.567 -6.496 17.908 1.00 97.00 269 HIS A N 1
ATOM 2202 C CA . HIS A 1 269 ? -18.683 -7.426 18.012 1.00 97.00 269 HIS A CA 1
ATOM 2203 C C . HIS A 1 269 ? -19.929 -6.649 18.465 1.00 97.00 269 HIS A C 1
ATOM 2205 O O . HIS A 1 269 ? -19.855 -6.025 19.527 1.00 97.00 269 HIS A O 1
ATOM 2211 N N . PRO A 1 270 ? -21.065 -6.708 17.743 1.00 97.56 270 PRO A N 1
ATOM 2212 C CA . PRO A 1 270 ? -22.231 -5.870 18.029 1.00 97.56 270 PRO A CA 1
ATOM 2213 C C . PRO A 1 270 ? -22.668 -5.947 19.496 1.00 97.56 270 PRO A C 1
ATOM 2215 O O . PRO A 1 270 ? -22.763 -4.929 20.169 1.00 97.56 270 PRO A O 1
ATOM 2218 N N . ASP A 1 271 ? -22.792 -7.162 20.033 1.00 97.00 271 ASP A N 1
ATOM 2219 C CA . ASP A 1 271 ? -23.198 -7.394 21.426 1.00 97.00 271 ASP A CA 1
ATOM 2220 C C . ASP A 1 271 ? -22.235 -6.755 22.452 1.00 97.00 271 ASP A C 1
ATOM 2222 O O . ASP A 1 271 ? -22.633 -6.036 23.369 1.00 97.00 271 ASP A O 1
ATOM 2226 N N . ARG A 1 272 ? -20.921 -6.919 22.250 1.00 95.38 272 ARG A N 1
ATOM 2227 C CA . ARG A 1 272 ? -19.911 -6.354 23.156 1.00 95.38 272 ARG A CA 1
ATOM 2228 C C . ARG A 1 272 ? -19.813 -4.843 23.022 1.00 95.38 272 ARG A C 1
ATOM 2230 O O . ARG A 1 272 ? -19.642 -4.159 24.023 1.00 95.38 272 ARG A O 1
ATOM 2237 N N . PHE A 1 273 ? -19.910 -4.330 21.801 1.00 96.00 273 PHE A N 1
ATOM 2238 C CA . PHE A 1 273 ? -19.819 -2.904 21.544 1.00 96.00 273 PHE A CA 1
ATOM 2239 C C . PHE A 1 273 ? -21.035 -2.168 22.115 1.00 96.00 273 PHE A C 1
ATOM 2241 O O . PHE A 1 273 ? -20.860 -1.174 22.810 1.00 96.00 273 PHE A O 1
ATOM 2248 N N . PHE A 1 274 ? -22.252 -2.672 21.897 1.00 95.38 274 PHE A N 1
ATOM 2249 C CA . PHE A 1 274 ? -23.476 -2.033 22.393 1.00 95.38 274 PHE A CA 1
ATOM 2250 C C . PHE A 1 274 ? -23.657 -2.158 23.908 1.00 95.38 274 PHE A C 1
ATOM 2252 O O . PHE A 1 274 ? -24.232 -1.264 24.523 1.00 95.38 274 PHE A O 1
ATOM 2259 N N . SER A 1 275 ? -23.124 -3.218 24.523 1.00 94.94 275 SER A N 1
ATOM 2260 C CA . SER A 1 275 ? -23.046 -3.337 25.988 1.00 94.94 275 SER A CA 1
ATOM 2261 C C . SER A 1 275 ? -21.937 -2.481 26.619 1.00 94.94 275 SER A C 1
ATOM 2263 O O . SER A 1 275 ? -21.887 -2.337 27.841 1.00 94.94 275 SER A O 1
ATOM 2265 N N . SER A 1 276 ? -21.035 -1.918 25.808 1.00 93.31 276 SER A N 1
ATOM 2266 C CA . SER A 1 276 ? -19.913 -1.122 26.295 1.00 93.31 276 SER A CA 1
ATOM 2267 C C . SER A 1 276 ? -20.404 0.210 26.868 1.00 93.31 276 SER A C 1
ATOM 2269 O O . SER A 1 276 ? -21.209 0.888 26.221 1.00 93.31 276 SER A O 1
ATOM 2271 N N . PRO A 1 277 ? -19.857 0.664 28.007 1.00 91.44 277 PRO A N 1
ATOM 2272 C CA . PRO A 1 277 ? -20.116 2.006 28.524 1.00 91.44 277 PRO A CA 1
ATOM 2273 C C . PRO A 1 277 ? -19.832 3.117 27.501 1.00 91.44 277 PRO A C 1
ATOM 2275 O O . PRO A 1 277 ? -20.566 4.096 27.451 1.00 91.44 277 PRO A O 1
ATOM 2278 N N . LEU A 1 278 ? -18.862 2.902 26.602 1.00 91.00 278 LEU A N 1
ATOM 2279 C CA . LEU A 1 278 ? -18.552 3.800 25.485 1.00 91.00 278 LEU A CA 1
ATOM 2280 C C . LEU A 1 278 ? -19.754 4.040 24.558 1.00 91.00 278 LEU A C 1
ATOM 2282 O O . LEU A 1 278 ? -19.913 5.134 24.031 1.00 91.00 278 LEU A O 1
ATOM 2286 N N . TYR A 1 279 ? -20.599 3.029 24.330 1.00 92.81 279 TYR A N 1
ATOM 2287 C CA . TYR A 1 279 ? -21.817 3.194 23.532 1.00 92.81 279 TYR A CA 1
ATOM 2288 C C . TYR A 1 279 ? -22.934 3.866 24.341 1.00 92.81 279 TYR A C 1
ATOM 2290 O O . TYR A 1 279 ? -23.721 4.635 23.789 1.00 92.81 279 TYR A O 1
ATOM 2298 N N . ALA A 1 280 ? -22.988 3.609 25.650 1.00 91.25 280 ALA A N 1
ATOM 2299 C CA . ALA A 1 280 ? -23.922 4.268 26.559 1.00 91.25 280 ALA A CA 1
ATOM 2300 C C . ALA A 1 280 ? -23.597 5.762 26.767 1.00 91.25 280 ALA A C 1
ATOM 2302 O O . ALA A 1 280 ? -24.516 6.548 26.971 1.00 91.25 280 ALA A O 1
ATOM 2303 N N . SER A 1 281 ? -22.320 6.159 26.677 1.00 89.50 281 SER A N 1
ATOM 2304 C CA . SER A 1 281 ? -21.853 7.549 26.802 1.00 89.50 281 SER A CA 1
ATOM 2305 C C . SER A 1 281 ? -22.004 8.381 25.524 1.00 89.50 281 SER A C 1
ATOM 2307 O O . SER A 1 281 ? -21.764 9.593 25.542 1.00 89.50 281 SER A O 1
ATOM 2309 N N . LEU A 1 282 ? -22.380 7.758 24.402 1.00 90.44 282 LEU A N 1
ATOM 2310 C CA . LEU A 1 282 ? -22.770 8.493 23.203 1.00 90.44 282 LEU A CA 1
ATOM 2311 C C . LEU A 1 282 ? -24.029 9.293 23.518 1.00 90.44 282 LEU A C 1
ATOM 2313 O O . LEU A 1 282 ? -24.981 8.745 24.076 1.00 90.44 282 LEU A O 1
ATOM 2317 N N . SER A 1 283 ? -24.047 10.569 23.128 1.00 83.25 283 SER A N 1
ATOM 2318 C CA . SER A 1 283 ? -25.224 11.421 23.307 1.00 83.25 283 SER A CA 1
ATOM 2319 C C . SER A 1 283 ? -26.484 10.705 22.815 1.00 83.25 283 SER A C 1
ATOM 2321 O O . SER A 1 283 ? -26.600 10.355 21.637 1.00 83.25 283 SER A O 1
ATOM 2323 N N . GLU A 1 284 ? -27.437 10.486 23.726 1.00 73.94 284 GLU A N 1
ATOM 2324 C CA . GLU A 1 284 ? -28.739 9.895 23.392 1.00 73.94 284 GLU A CA 1
ATOM 2325 C C . GLU A 1 284 ? -29.553 10.799 22.460 1.00 73.94 284 GLU A C 1
ATOM 2327 O O . GLU A 1 284 ? -30.485 10.348 21.791 1.00 73.94 284 GLU A O 1
ATOM 2332 N N . VAL A 1 285 ? -29.178 12.076 22.366 1.00 66.00 285 VAL A N 1
ATOM 2333 C CA . VAL A 1 285 ? -29.870 13.072 21.560 1.00 66.00 285 VAL A CA 1
ATOM 2334 C C . VAL A 1 285 ? -29.419 12.963 20.095 1.00 66.00 285 VAL A C 1
ATOM 2336 O O . VAL A 1 285 ? -28.604 13.743 19.608 1.00 66.00 285 VAL A O 1
ATOM 2339 N N . GLY A 1 286 ? -29.988 12.004 19.354 1.00 68.44 286 GLY A N 1
ATOM 2340 C CA . GLY A 1 286 ? -30.174 12.136 17.901 1.00 68.44 286 GLY A CA 1
ATOM 2341 C C . GLY A 1 286 ? -29.548 11.083 16.976 1.00 68.44 286 GLY A C 1
ATOM 2342 O O . GLY A 1 286 ? -29.195 9.971 17.364 1.00 68.44 286 GLY A O 1
ATOM 2343 N N . ARG A 1 287 ? -29.442 11.468 15.688 1.00 88.75 287 ARG A N 1
ATOM 2344 C CA . ARG A 1 287 ? -29.016 10.647 14.528 1.00 88.75 287 ARG A CA 1
ATOM 2345 C C . ARG A 1 287 ? -27.657 9.949 14.705 1.00 88.75 287 ARG A C 1
ATOM 2347 O O . ARG A 1 287 ? -27.384 8.982 14.002 1.00 88.75 287 ARG A O 1
ATOM 2354 N N . GLN A 1 288 ? -26.815 10.411 15.631 1.00 90.88 288 GLN A N 1
ATOM 2355 C CA . GLN A 1 288 ? -25.468 9.875 15.842 1.00 90.88 288 GLN A CA 1
ATOM 2356 C C . GLN A 1 288 ? -25.475 8.445 16.388 1.00 90.88 288 GLN A C 1
ATOM 2358 O O . GLN A 1 288 ? -24.731 7.613 15.879 1.00 90.88 288 GLN A O 1
ATOM 2363 N N . LYS A 1 289 ? -26.331 8.122 17.368 1.00 92.81 289 LYS A N 1
ATOM 2364 C CA . LYS A 1 289 ? -26.385 6.771 17.957 1.00 92.81 289 LYS A CA 1
ATOM 2365 C C . LYS A 1 289 ? -26.829 5.718 16.936 1.00 92.81 289 LYS A C 1
ATOM 2367 O O . LYS A 1 289 ? -26.258 4.629 16.897 1.00 92.81 289 LYS A O 1
ATOM 2372 N N . ALA A 1 290 ? -27.784 6.075 16.071 1.00 93.69 290 ALA A N 1
ATOM 2373 C CA . ALA A 1 290 ? -28.211 5.247 14.941 1.00 93.69 290 ALA A CA 1
ATOM 2374 C C . ALA A 1 290 ? -27.085 5.077 13.906 1.00 93.69 290 ALA A C 1
ATOM 2376 O O . ALA A 1 290 ? -26.791 3.963 13.491 1.00 93.69 290 ALA A O 1
ATOM 2377 N N . MET A 1 291 ? -26.377 6.160 13.572 1.00 94.12 291 MET A N 1
ATOM 2378 C CA . MET A 1 291 ? -25.237 6.103 12.654 1.00 94.12 291 MET A CA 1
ATOM 2379 C C . MET A 1 291 ? -24.101 5.218 13.190 1.00 94.12 291 MET A C 1
ATOM 2381 O O . MET A 1 291 ? -23.590 4.376 12.459 1.00 94.12 291 MET A O 1
ATOM 2385 N N . VAL A 1 292 ? -23.732 5.350 14.472 1.00 95.25 292 VAL A N 1
ATOM 2386 C CA . VAL A 1 292 ? -22.742 4.468 15.118 1.00 95.25 292 VAL A CA 1
ATOM 2387 C C . VAL A 1 292 ? -23.204 3.017 15.067 1.00 95.25 292 VAL A C 1
ATOM 2389 O O . VAL A 1 292 ? -22.409 2.142 14.738 1.00 95.25 292 VAL A O 1
ATOM 2392 N N . HIS A 1 293 ? -24.475 2.762 15.376 1.00 96.12 293 HIS A N 1
ATOM 2393 C CA . HIS A 1 293 ? -25.050 1.423 15.351 1.00 96.12 293 HIS A CA 1
ATOM 2394 C C . HIS A 1 293 ? -24.909 0.768 13.968 1.00 96.12 293 HIS A C 1
ATOM 2396 O O . HIS A 1 293 ? -24.355 -0.328 13.861 1.00 96.12 293 HIS A O 1
ATOM 2402 N N . ASP A 1 294 ? -25.305 1.471 12.906 1.00 96.25 294 ASP A N 1
ATOM 2403 C CA . ASP A 1 294 ? -25.206 0.972 11.532 1.00 96.25 294 ASP A CA 1
ATOM 2404 C C . ASP A 1 294 ? -23.746 0.766 11.102 1.00 96.25 294 ASP A C 1
ATOM 2406 O O . ASP A 1 294 ? -23.403 -0.246 10.484 1.00 96.25 294 ASP A O 1
ATOM 2410 N N . CYS A 1 295 ? -22.851 1.684 11.485 1.00 96.50 295 CYS A N 1
ATOM 2411 C CA . CYS A 1 295 ? -21.418 1.560 11.231 1.00 96.50 295 CYS A CA 1
ATOM 2412 C C . CYS A 1 295 ? -20.801 0.342 11.933 1.00 96.50 295 CYS A C 1
ATOM 2414 O O . CYS A 1 295 ? -20.010 -0.369 11.317 1.00 96.50 295 CYS A O 1
ATOM 2416 N N . VAL A 1 296 ? -21.168 0.062 13.188 1.00 97.25 296 VAL A N 1
ATOM 2417 C CA . VAL A 1 296 ? -20.676 -1.108 13.938 1.00 97.25 296 VAL A CA 1
ATOM 2418 C C . VAL A 1 296 ? -21.141 -2.405 13.287 1.00 97.25 296 VAL A C 1
ATOM 2420 O O . VAL A 1 296 ? -20.325 -3.306 13.095 1.00 97.25 296 VAL A O 1
ATOM 2423 N N . ILE A 1 297 ? -22.414 -2.492 12.887 1.00 97.50 297 ILE A N 1
ATOM 2424 C CA . ILE A 1 297 ? -22.940 -3.667 12.177 1.00 97.50 297 ILE A CA 1
ATOM 2425 C C . ILE A 1 297 ? -22.177 -3.883 10.871 1.00 97.50 297 ILE A C 1
ATOM 2427 O O . ILE A 1 297 ? -21.714 -4.994 10.606 1.00 97.50 297 ILE A O 1
ATOM 2431 N N . ARG A 1 298 ? -21.983 -2.821 10.084 1.00 97.06 298 ARG A N 1
ATOM 2432 C CA . ARG A 1 298 ? -21.241 -2.889 8.821 1.00 97.06 298 ARG A CA 1
ATOM 2433 C C . ARG A 1 298 ? -19.794 -3.336 9.027 1.00 97.06 298 ARG A C 1
ATOM 2435 O O . ARG A 1 298 ? -19.312 -4.202 8.303 1.00 97.06 298 ARG A O 1
ATOM 2442 N N . VAL A 1 299 ? -19.104 -2.790 10.030 1.00 97.00 299 VAL A N 1
ATOM 2443 C CA . VAL A 1 299 ? -17.738 -3.210 10.379 1.00 97.00 299 VAL A CA 1
ATOM 2444 C C . VAL A 1 299 ? -17.720 -4.687 10.783 1.00 97.00 299 VAL A C 1
ATOM 2446 O O . VAL A 1 299 ? -16.887 -5.436 10.282 1.00 97.00 299 VAL A O 1
ATOM 2449 N N . ALA A 1 300 ? -18.649 -5.143 11.624 1.00 97.38 300 ALA A N 1
ATOM 2450 C CA . ALA A 1 300 ? -18.727 -6.540 12.050 1.00 97.38 300 ALA A CA 1
ATOM 2451 C C . ALA A 1 300 ? -18.967 -7.514 10.880 1.00 97.38 300 ALA A C 1
ATOM 2453 O O . ALA A 1 300 ? -18.358 -8.588 10.840 1.00 97.38 300 ALA A O 1
ATOM 2454 N N . GLN A 1 301 ? -19.801 -7.125 9.910 1.00 97.44 301 GLN A N 1
ATOM 2455 C CA . GLN A 1 301 ? -20.028 -7.880 8.673 1.00 97.44 301 GLN A CA 1
ATOM 2456 C C . GLN A 1 301 ? -18.739 -7.990 7.856 1.00 97.44 301 GLN A C 1
ATOM 2458 O O . GLN A 1 301 ? -18.291 -9.098 7.569 1.00 97.44 301 GLN A O 1
ATOM 2463 N N . VAL A 1 302 ? -18.079 -6.859 7.583 1.00 97.12 302 VAL A N 1
ATOM 2464 C CA . VAL A 1 302 ? -16.807 -6.829 6.845 1.00 97.12 302 VAL A CA 1
ATOM 2465 C C . VAL A 1 302 ? -15.735 -7.679 7.533 1.00 97.12 302 VAL A C 1
ATOM 2467 O O . VAL A 1 302 ? -15.025 -8.442 6.883 1.00 97.12 302 VAL A O 1
ATOM 2470 N N . LEU A 1 303 ? -15.606 -7.585 8.858 1.00 96.12 303 LEU A N 1
ATOM 2471 C CA . LEU A 1 303 ? -14.626 -8.375 9.602 1.00 96.12 303 LEU A CA 1
ATOM 2472 C C . LEU A 1 303 ? -14.922 -9.881 9.534 1.00 96.12 303 LEU A C 1
ATOM 2474 O O . LEU A 1 303 ? -13.987 -10.681 9.458 1.00 96.12 303 LEU A O 1
ATOM 2478 N N . SER A 1 304 ? -16.201 -10.266 9.541 1.00 96.19 304 SER A N 1
ATOM 2479 C CA . SER A 1 304 ? -16.627 -11.659 9.357 1.00 96.19 304 SER A CA 1
ATOM 2480 C C . SER A 1 304 ? -16.261 -12.170 7.964 1.00 96.19 304 SER A C 1
ATOM 2482 O O . SER A 1 304 ? -15.638 -13.226 7.851 1.00 96.19 304 SER A O 1
ATOM 2484 N N . GLU A 1 305 ? -16.532 -11.382 6.918 1.00 96.44 305 GLU A N 1
ATOM 2485 C CA . GLU A 1 305 ? -16.144 -11.701 5.538 1.00 96.44 305 GLU A CA 1
ATOM 2486 C C . GLU A 1 305 ? -14.628 -11.898 5.395 1.00 96.44 305 GLU A C 1
ATOM 2488 O O . GLU A 1 305 ? -14.187 -12.861 4.768 1.00 96.44 305 GLU A O 1
ATOM 2493 N N . LEU A 1 306 ? -13.816 -11.033 6.018 1.00 94.69 306 LEU A N 1
ATOM 24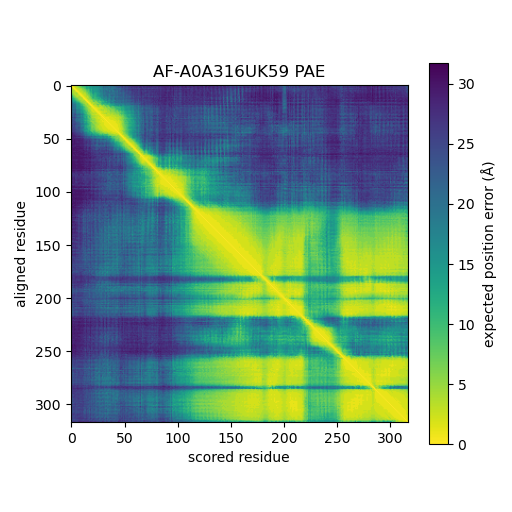94 C CA . LEU A 1 306 ? -12.351 -11.142 5.983 1.00 94.69 306 LEU A CA 1
ATOM 2495 C C . LEU A 1 306 ? -11.828 -12.402 6.689 1.00 94.69 306 LEU A C 1
ATOM 2497 O O . LEU A 1 306 ? -10.812 -12.973 6.281 1.00 94.69 306 LEU A O 1
ATOM 2501 N N . VAL A 1 307 ? -12.495 -12.854 7.754 1.00 94.44 307 VAL A N 1
ATOM 2502 C CA . VAL A 1 307 ? -12.151 -14.125 8.411 1.00 94.44 307 VAL A CA 1
ATOM 2503 C C . VAL A 1 307 ? -12.522 -15.317 7.539 1.00 94.44 307 VAL A C 1
ATOM 2505 O O . VAL A 1 307 ? -11.748 -16.274 7.467 1.00 94.44 307 VAL A O 1
ATOM 2508 N N . GLU A 1 308 ? -13.680 -15.282 6.886 1.00 94.94 308 GLU A N 1
ATOM 2509 C CA . GLU A 1 308 ? -14.099 -16.341 5.969 1.00 94.94 308 GLU A CA 1
ATOM 2510 C C . GLU A 1 308 ? -13.176 -16.455 4.758 1.00 94.94 308 GLU A C 1
ATOM 2512 O O . GLU A 1 308 ? -12.759 -17.561 4.421 1.00 94.94 308 GLU A O 1
ATOM 2517 N N . GLU A 1 309 ? -12.807 -15.331 4.145 1.00 93.38 309 GLU A N 1
ATOM 2518 C CA . GLU A 1 309 ? -11.882 -15.276 3.009 1.00 93.38 309 GLU A CA 1
ATOM 2519 C C . GLU A 1 309 ? -10.543 -15.936 3.354 1.00 93.38 309 GLU A C 1
ATOM 2521 O O . GLU A 1 309 ? -10.127 -16.882 2.690 1.00 93.38 309 GLU A O 1
ATOM 2526 N N . ARG A 1 310 ? -9.953 -15.588 4.503 1.00 90.19 310 ARG A N 1
ATOM 2527 C CA . ARG A 1 310 ? -8.735 -16.253 4.996 1.00 90.19 310 ARG A CA 1
ATOM 2528 C C . ARG A 1 310 ? -8.899 -17.747 5.248 1.00 90.19 310 ARG A C 1
ATOM 2530 O O . ARG A 1 310 ? -7.935 -18.500 5.116 1.00 90.19 310 ARG A O 1
ATOM 2537 N N . ARG A 1 311 ? -10.073 -18.191 5.709 1.00 91.44 311 ARG A N 1
ATOM 2538 C CA . ARG A 1 311 ? -10.340 -19.623 5.914 1.00 91.44 311 ARG A CA 1
ATOM 2539 C C . ARG A 1 311 ? -10.398 -20.352 4.575 1.00 91.44 311 ARG A C 1
ATOM 2541 O O . ARG A 1 311 ? -9.836 -21.439 4.486 1.00 91.44 311 ARG A O 1
ATOM 2548 N N . ARG A 1 312 ? -11.010 -19.746 3.551 1.00 93.12 312 ARG A N 1
ATOM 2549 C CA . ARG A 1 312 ? -11.035 -20.283 2.180 1.00 93.12 312 ARG A CA 1
ATOM 2550 C C . ARG A 1 312 ? -9.626 -20.359 1.593 1.00 93.12 312 ARG A C 1
ATOM 2552 O O . ARG A 1 312 ? -9.244 -21.417 1.105 1.00 93.12 312 ARG A O 1
ATOM 2559 N N . ASP A 1 313 ? -8.819 -19.311 1.757 1.00 87.69 313 ASP A N 1
ATOM 2560 C CA . ASP A 1 313 ? -7.425 -19.287 1.286 1.00 87.69 313 ASP A CA 1
ATOM 2561 C C . ASP A 1 313 ? -6.560 -20.381 1.926 1.00 87.69 313 ASP A C 1
ATOM 2563 O O . ASP A 1 313 ? -5.661 -20.925 1.287 1.00 87.69 313 ASP A O 1
ATOM 2567 N N . LYS A 1 314 ? -6.833 -20.727 3.193 1.00 87.56 314 LYS A N 1
ATOM 2568 C CA . LYS A 1 314 ? -6.168 -21.837 3.890 1.00 87.56 314 LYS A CA 1
ATOM 2569 C C . LYS A 1 314 ? -6.628 -23.220 3.417 1.00 87.56 314 LYS A C 1
ATOM 2571 O O . LYS A 1 314 ? -5.861 -24.160 3.553 1.00 87.56 314 LYS A O 1
ATOM 2576 N N . GLN A 1 315 ? -7.863 -23.360 2.934 1.00 92.62 315 GLN A N 1
ATOM 2577 C CA . GLN A 1 315 ? -8.411 -24.637 2.453 1.00 92.62 315 GLN A CA 1
ATOM 2578 C C . GLN A 1 315 ? -8.044 -24.929 0.992 1.00 92.62 315 GLN A C 1
ATOM 2580 O O . GLN A 1 315 ? -8.052 -26.087 0.590 1.00 92.62 315 GLN A O 1
ATOM 2585 N N . GLY A 1 316 ? -7.759 -23.891 0.200 1.00 88.69 316 GLY A N 1
ATOM 2586 C CA . GLY A 1 316 ? -7.378 -24.016 -1.210 1.00 88.69 316 GLY A CA 1
ATOM 2587 C C . GLY A 1 316 ? -5.882 -24.233 -1.471 1.00 88.69 316 GLY A C 1
ATOM 2588 O O . GLY A 1 316 ? -5.496 -24.333 -2.633 1.00 88.69 316 GLY A O 1
ATOM 2589 N N . ARG A 1 317 ? -5.046 -24.268 -0.428 1.00 68.25 317 ARG A N 1
ATOM 2590 C CA . ARG A 1 317 ? -3.610 -24.581 -0.499 1.00 68.25 317 ARG A CA 1
ATOM 2591 C C . ARG A 1 317 ? -3.349 -25.981 0.028 1.00 68.25 317 ARG A C 1
ATOM 2593 O O . ARG A 1 317 ? -2.461 -26.641 -0.550 1.00 68.25 317 ARG A O 1
#

Radius of gyration: 42.56 Å; Cα contacts (8 Å, |Δi|>4): 109; chains: 1; bounding box: 79×83×126 Å

pLDDT: mean 76.74, std 17.14, range [38.41, 98.0]

Nearest PDB structures (foldseek):
  3eo2-assembly1_A-2  TM=3.764E-01  e=2.103E+00  Homo sapiens
  8j0o-assembly1_D  TM=3.751E-01  e=7.175E+00  Homo sapiens

Solvent-accessible surface area (backbone atoms only — not comparable to full-atom values): 19208 Å² total; per-residue (Å²): 142,79,88,82,82,85,83,82,88,90,83,93,84,82,86,82,74,74,70,58,58,60,58,50,50,58,52,49,53,52,50,51,50,50,50,51,50,51,52,53,52,49,52,59,54,61,72,61,68,68,57,77,82,67,75,77,72,77,83,80,75,92,82,82,84,86,57,62,70,81,61,63,62,66,66,72,70,80,74,71,58,75,92,77,49,53,75,68,58,46,52,48,52,52,50,52,53,51,48,51,53,51,51,58,66,68,58,56,74,74,69,61,60,62,62,57,54,54,53,50,54,49,52,51,48,53,52,51,50,52,50,52,54,49,52,52,50,52,50,52,50,49,54,51,52,53,52,50,51,54,49,52,57,48,50,55,52,50,53,52,50,51,52,53,52,51,51,53,48,38,56,48,44,44,55,47,49,71,62,48,78,78,53,98,62,71,50,52,83,84,65,55,58,61,72,40,74,81,56,59,98,87,50,76,86,65,85,45,61,66,43,35,40,46,57,48,49,59,58,76,86,73,52,60,102,72,57,58,64,69,57,58,50,47,52,52,50,51,49,54,55,49,57,76,74,50,84,89,77,84,82,87,76,83,48,73,43,57,55,47,48,51,49,51,46,65,55,37,28,58,72,56,34,64,72,29,64,66,52,67,42,30,50,84,86,52,73,61,53,58,50,51,50,54,49,37,50,47,49,38,50,44,52,49,53,55,52,51,51,55,51,49,60,64,71,77,107

InterPro domains:
  IPR038753 NF-kappa-B inhibitor-like protein 1 [PTHR15263] (20-309)

Sequence (317 aa):
MAPGWSTYDEDYNNDNVLDTSERNAASLDTAHDEAYWREKLHDLGQEDDIDGTTRSAYLHDGGSSALPRRWQQAGELDGRAPERMGDEEYAEWLREGMESRRRKRGRGDDDDRSTPRMSRRQEDRIKAEKRRAQDEASERAQRRKAKAERRRTKAECEEYHNLLEERKQWARRWAEAKRSDKKEGSTYFSDIAWPVRPPRDDQPLRLDKESIASFLVGGPEGAPEGYPDWLARRQKKEAKRRKHDTTAGDEEDSSPPKDLLRTALLVFHPDRFFSSPLYASLSEVGRQKAMVHDCVIRVAQVLSELVEERRRDKQGR

Secondary structure (DSSP, 8-state):
--------------SSSSSHHHHHHHHHHHHHHHHHHHHHHHHHHHHT-S-TTTTSSSSS--S---S-HHHHGGG-SS---GGGS-HHHHHHHHHHHHHHHHHHHHSTTTSTTTHHHHHHHHHHHHHHHHHHHHHHHHHHHHHHHHHHHHHHHHHHHHHHHHHHHHHHHHHHHHHHHTTGGGS-PPBPGGGS--SSPPPPTTS-----HHHHHHHHTTTTTT--TTS-HHHHHHHHHHHHHHHHHS-SS--SS--HHHHHHHHHHHHS-HHHHHTSHHHHTB-SSSHHHHHHHHHHHHHHHHHHHHHHHHHHHHH--